Protein AF-A0AA39M9G9-F1 (afdb_monomer)

Organism: NCBI:txid289476

Sequence (255 aa):
MLKTLCIVAAPEFVPENVEWMFRIWRILSGVTLSPFRMVFAEVVGTLSFLQPQADDDIADRLHYYYTSTFLLVTAVLISLKMFGGRPIECWLPAEFKGSWEDYTEMFCWARNTYFVPFASEFPEGDEAREDRMVSYYQWTPFFLVICAFMFYSPCLIWRIMYDKSGIRLKDIMAFATDRSNIQPHARRANIHGLSAHLSSVFKHRFKFGTGHPNHHRFFRFLNLRFYEAYLTWLYIGIKLLFLVNVLLQASQDDW

pLDDT: mean 74.37, std 18.2, range [25.48, 93.88]

InterPro domains:
  IPR000990 Innexin [PF00876] (56-249)
  IPR000990 Innexin [PR01262] (79-90)
  IPR000990 Inn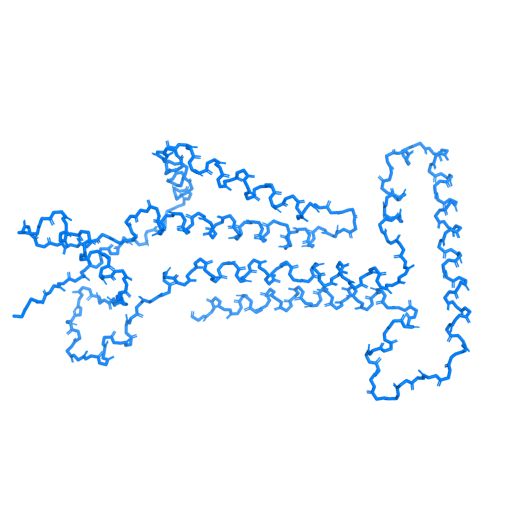exin [PR01262] (107-116)
  IPR000990 Innexin [PR01262] (136-158)
  IPR000990 Innexin [PR01262] (235-249)
  IPR000990 Innexin [PS51013] (51-255)
  IPR000990 Innexin [PTHR11893] (38-249)

Solvent-accessible surface area (backbone atoms only — not comparable to full-atom values): 15222 Å² total; per-residue (Å²): 131,88,81,75,62,78,51,69,80,74,78,79,88,70,95,65,83,73,52,64,60,53,51,51,52,50,53,64,71,70,49,75,69,62,68,60,50,52,51,50,52,52,50,55,58,61,50,55,80,53,58,86,57,88,86,59,51,74,70,51,45,44,39,41,34,52,49,17,48,52,32,43,52,49,22,51,56,51,45,48,48,52,75,74,49,79,76,54,76,62,67,70,67,88,86,60,51,73,73,55,47,56,52,49,28,52,48,58,63,76,39,75,41,60,75,75,61,91,92,55,80,80,69,88,49,70,68,67,42,59,81,36,50,54,60,63,78,80,48,46,41,59,50,32,45,51,53,20,47,60,45,30,44,44,60,52,52,47,64,67,50,52,64,73,66,76,54,66,58,68,59,54,44,49,63,72,68,36,77,60,51,79,41,71,68,54,31,53,52,49,50,50,53,49,53,53,52,51,50,51,53,48,57,53,48,60,62,57,67,78,72,72,91,82,72,59,88,82,54,60,73,78,50,41,84,70,43,95,57,36,69,60,53,50,50,53,51,36,52,49,48,50,51,52,51,53,51,56,56,60,62,57,73,81,111

Radius of gyration: 27.95 Å; Cα contacts (8 Å, |Δi|>4): 146; chains: 1; bounding box: 64×55×80 Å

Structure (mmCIF, N/CA/C/O backbone):
data_AF-A0AA39M9G9-F1
#
_entry.id   AF-A0AA39M9G9-F1
#
loop_
_atom_site.group_PDB
_atom_site.id
_atom_site.type_symbol
_atom_site.label_atom_id
_atom_site.label_alt_id
_atom_site.label_comp_id
_atom_site.label_asym_id
_atom_site.label_entity_id
_atom_site.label_seq_id
_atom_site.pdbx_PDB_ins_code
_atom_site.Cartn_x
_atom_site.Cartn_y
_atom_site.Cartn_z
_atom_site.occupancy
_atom_site.B_iso_or_equiv
_atom_site.auth_seq_id
_atom_site.auth_comp_id
_atom_site.auth_asym_id
_atom_site.auth_atom_id
_atom_site.pdbx_PDB_model_num
ATOM 1 N N . MET A 1 1 ? -21.634 -2.185 44.836 1.00 28.33 1 MET A N 1
ATOM 2 C CA . MET A 1 1 ? -20.981 -2.654 43.597 1.00 28.33 1 MET A CA 1
ATOM 3 C C . MET A 1 1 ? -21.448 -1.753 42.472 1.00 28.33 1 MET A C 1
ATOM 5 O O . MET A 1 1 ? -22.610 -1.848 42.095 1.00 28.33 1 MET A O 1
ATOM 9 N N . LEU A 1 2 ? -20.607 -0.819 42.021 1.00 25.48 2 LEU A N 1
ATOM 10 C CA . LEU A 1 2 ? -20.932 0.036 40.880 1.00 25.48 2 LEU A CA 1
ATOM 11 C C . LEU A 1 2 ? -21.039 -0.847 39.628 1.00 25.48 2 LEU A C 1
ATOM 13 O O . LEU A 1 2 ? -20.030 -1.316 39.111 1.00 25.48 2 LEU A O 1
ATOM 17 N N . LYS A 1 3 ? -22.264 -1.098 39.158 1.00 27.09 3 LYS A N 1
ATOM 18 C CA . LYS A 1 3 ? -22.506 -1.551 37.786 1.00 27.09 3 LYS A CA 1
ATOM 19 C C . LYS A 1 3 ? -22.377 -0.318 36.890 1.00 27.09 3 LYS A C 1
ATOM 21 O O . LYS A 1 3 ? -23.374 0.320 36.570 1.00 27.09 3 LYS A O 1
ATOM 26 N N . THR A 1 4 ? -21.146 0.067 36.559 1.00 33.59 4 THR A N 1
ATOM 27 C CA . THR A 1 4 ? -20.894 1.096 35.546 1.00 33.59 4 THR A CA 1
ATOM 28 C C . THR A 1 4 ? -21.252 0.491 34.194 1.00 33.59 4 THR A C 1
ATOM 30 O O . THR A 1 4 ? -20.580 -0.409 33.691 1.00 33.59 4 THR A O 1
ATOM 33 N N . LEU A 1 5 ? -22.385 0.920 33.658 1.00 38.81 5 LEU A N 1
ATOM 34 C CA . LEU A 1 5 ? -22.891 0.542 32.351 1.00 38.81 5 LEU A CA 1
ATOM 35 C C . LEU A 1 5 ? -22.015 1.274 31.307 1.00 38.81 5 LEU A C 1
ATOM 37 O O . LEU A 1 5 ? -22.296 2.427 30.999 1.00 38.81 5 LEU A O 1
ATOM 41 N N . CYS A 1 6 ? -20.932 0.667 30.785 1.00 37.41 6 CYS A N 1
ATOM 42 C CA . CYS A 1 6 ? -20.264 1.194 29.574 1.00 37.41 6 CYS A CA 1
ATOM 43 C C . CYS A 1 6 ? -21.229 0.923 28.389 1.00 37.41 6 CYS A C 1
ATOM 45 O O . CYS A 1 6 ? -21.028 -0.020 27.626 1.00 37.41 6 CYS A O 1
ATOM 47 N N . ILE A 1 7 ? -22.335 1.672 28.269 1.00 37.62 7 ILE A N 1
ATOM 48 C CA . ILE A 1 7 ? -23.130 1.683 27.033 1.00 37.62 7 ILE A CA 1
ATOM 49 C C . ILE A 1 7 ? -22.330 2.500 26.029 1.00 37.62 7 ILE A C 1
ATOM 51 O O . ILE A 1 7 ? -22.227 3.720 26.146 1.00 37.62 7 ILE A O 1
ATOM 55 N N . VAL A 1 8 ? -21.769 1.814 25.038 1.00 40.62 8 VAL A N 1
ATOM 56 C CA . VAL A 1 8 ? -21.329 2.458 23.806 1.00 40.62 8 VAL A CA 1
ATOM 57 C C . VAL A 1 8 ? -22.594 2.893 23.081 1.00 40.62 8 VAL A C 1
ATOM 59 O O . VAL A 1 8 ? -23.394 2.052 22.670 1.00 40.62 8 VAL A O 1
ATOM 62 N N . ALA A 1 9 ? -22.802 4.200 22.942 1.00 31.78 9 ALA A N 1
ATOM 63 C CA . ALA A 1 9 ? -23.751 4.709 21.966 1.00 31.78 9 ALA A CA 1
ATOM 64 C C . ALA A 1 9 ? -23.211 4.328 20.579 1.00 31.78 9 ALA A C 1
ATOM 66 O O . ALA A 1 9 ? -22.355 5.016 20.028 1.00 31.78 9 ALA A O 1
ATOM 67 N N . ALA A 1 10 ? -23.638 3.180 20.051 1.00 30.33 10 ALA A N 1
ATOM 68 C CA . ALA A 1 10 ? -23.363 2.801 18.675 1.00 30.33 10 ALA A CA 1
ATOM 69 C C . ALA A 1 10 ? -24.140 3.774 17.772 1.00 30.33 10 ALA A C 1
ATOM 71 O O . ALA A 1 10 ? -25.370 3.805 17.859 1.00 30.33 10 ALA A O 1
ATOM 72 N N . PRO A 1 11 ? -23.479 4.600 16.942 1.00 31.72 11 PRO A N 1
ATOM 73 C CA . PRO A 1 11 ? -24.202 5.377 15.953 1.00 31.72 11 PRO A CA 1
ATOM 74 C C . PRO A 1 11 ? -24.832 4.402 14.952 1.00 31.72 11 PRO A C 1
ATOM 76 O O . PRO A 1 11 ? -24.148 3.529 14.415 1.00 31.72 11 PRO A O 1
ATOM 79 N N . GLU A 1 12 ? -26.139 4.538 14.733 1.00 27.53 12 GLU A N 1
ATOM 80 C CA . GLU A 1 12 ? -26.884 3.815 13.703 1.00 27.53 12 GLU A CA 1
ATOM 81 C C . GLU A 1 12 ? -26.141 3.899 12.361 1.00 27.53 12 GLU A C 1
ATOM 83 O O . GLU A 1 12 ? -25.854 4.986 11.852 1.00 27.53 12 GLU A O 1
ATOM 88 N N . PHE A 1 13 ? -25.818 2.739 11.783 1.00 30.73 13 PHE A N 1
ATOM 89 C CA . PHE A 1 13 ? -25.259 2.642 10.439 1.00 30.73 13 PHE A CA 1
ATOM 90 C C . PHE A 1 13 ? -26.392 2.860 9.427 1.00 30.73 13 PHE A C 1
ATOM 92 O O . PHE A 1 13 ? -26.992 1.918 8.915 1.00 30.73 13 PHE A O 1
ATOM 99 N N . VAL A 1 14 ? -26.727 4.128 9.192 1.00 29.38 14 VAL A N 1
ATOM 100 C CA . VAL A 1 14 ? -27.619 4.551 8.109 1.00 29.38 14 VAL A CA 1
ATOM 101 C C . VAL A 1 14 ? -26.798 4.610 6.815 1.00 29.38 14 VAL A C 1
ATOM 103 O O . VAL A 1 14 ? -25.762 5.281 6.786 1.00 29.38 14 VAL A O 1
ATOM 106 N N . PRO A 1 15 ? -27.212 3.930 5.731 1.00 37.28 15 PRO A N 1
ATOM 107 C CA . PRO A 1 15 ? -26.503 3.985 4.465 1.00 37.28 15 PRO A CA 1
ATOM 108 C C . PRO A 1 15 ? -26.896 5.276 3.739 1.00 37.28 15 PRO A C 1
ATOM 110 O O . PRO A 1 15 ? -27.860 5.292 2.980 1.00 37.28 15 PRO A O 1
ATOM 113 N N . GLU A 1 16 ? -26.155 6.366 3.953 1.00 35.16 16 GLU A N 1
ATOM 114 C CA . GLU A 1 16 ? -26.282 7.568 3.122 1.00 35.16 16 GLU A CA 1
ATOM 115 C C . GLU A 1 16 ? -24.985 7.920 2.385 1.00 35.16 16 GLU A C 1
ATOM 117 O O . GLU A 1 16 ? -23.880 8.014 2.928 1.00 35.16 16 GLU A O 1
ATOM 122 N N . ASN A 1 17 ? -25.170 8.060 1.074 1.00 46.03 17 ASN A N 1
ATOM 123 C CA . ASN A 1 17 ? -24.172 8.278 0.045 1.00 46.03 17 ASN A CA 1
ATOM 124 C C . ASN A 1 17 ? -23.315 9.526 0.306 1.00 46.03 17 ASN A C 1
ATOM 126 O O . ASN A 1 17 ? -23.836 10.607 0.555 1.00 46.03 17 ASN A O 1
ATOM 130 N N . VAL A 1 18 ? -21.995 9.378 0.134 1.00 43.84 18 VAL A N 1
ATOM 131 C CA . VAL A 1 18 ? -20.956 10.428 -0.016 1.00 43.84 18 VAL A CA 1
ATOM 132 C C . VAL A 1 18 ? -20.816 11.472 1.112 1.00 43.84 18 VAL A C 1
ATOM 134 O O . VAL A 1 18 ? -19.824 12.205 1.147 1.00 43.84 18 VAL A O 1
ATOM 137 N N . GLU A 1 19 ? -21.729 11.515 2.082 1.00 39.88 19 GLU A N 1
ATOM 138 C CA . GLU A 1 19 ? -21.702 12.450 3.213 1.00 39.88 19 GLU A CA 1
ATOM 139 C C . GLU A 1 19 ? -20.512 12.200 4.153 1.00 39.88 19 GLU A C 1
ATOM 141 O O . GLU A 1 19 ? -19.926 13.142 4.693 1.00 39.88 19 GLU A O 1
ATOM 146 N N . TRP A 1 20 ? -20.082 10.940 4.291 1.00 46.31 20 TRP A N 1
ATOM 147 C CA . TRP A 1 20 ? -18.887 10.564 5.053 1.00 46.31 20 TRP A CA 1
ATOM 148 C C . TRP A 1 20 ? -17.619 11.231 4.503 1.00 46.31 20 TRP A C 1
ATOM 150 O O . TRP A 1 20 ? -16.751 11.630 5.276 1.00 46.31 20 TRP A O 1
ATOM 160 N N . MET A 1 21 ? -17.535 11.451 3.190 1.00 38.94 21 MET A N 1
ATOM 161 C CA . MET A 1 21 ? -16.388 12.092 2.544 1.00 38.94 21 MET A CA 1
ATOM 162 C C . MET A 1 21 ? -16.316 13.590 2.882 1.00 38.94 21 MET A C 1
ATOM 164 O O . MET A 1 21 ? -15.246 14.110 3.201 1.00 38.94 21 MET A O 1
ATOM 168 N N . PHE A 1 22 ? -17.467 14.273 2.915 1.00 38.91 22 PHE A N 1
ATOM 169 C CA . PHE A 1 22 ? -17.567 15.671 3.351 1.00 38.91 22 PHE A CA 1
ATOM 170 C C . PHE A 1 22 ? -17.407 15.836 4.866 1.00 38.91 22 PHE A C 1
ATOM 172 O O . PHE A 1 22 ? -16.835 16.832 5.311 1.00 38.91 22 PHE A O 1
ATOM 179 N N . ARG A 1 23 ? -17.840 14.857 5.671 1.00 51.66 23 ARG A N 1
ATOM 180 C CA . ARG A 1 23 ? -17.571 14.816 7.117 1.00 51.66 23 ARG A CA 1
ATOM 181 C C . ARG A 1 23 ? -16.082 14.625 7.406 1.00 51.66 23 ARG A C 1
ATOM 183 O O . ARG A 1 23 ? -15.554 15.341 8.249 1.00 51.66 23 ARG A O 1
ATOM 190 N N . ILE A 1 24 ? -15.385 13.766 6.659 1.00 54.50 24 ILE A N 1
ATOM 191 C CA . ILE A 1 24 ? -13.920 13.631 6.723 1.00 54.50 24 ILE A CA 1
ATOM 192 C C . ILE A 1 24 ? -13.245 14.951 6.326 1.00 54.50 24 ILE A C 1
ATOM 194 O O . ILE A 1 24 ? -12.362 15.415 7.039 1.00 54.50 24 ILE A O 1
ATOM 198 N N . TRP A 1 25 ? -13.703 15.622 5.265 1.00 41.53 25 TRP A N 1
ATOM 199 C CA . TRP A 1 25 ? -13.178 16.934 4.865 1.00 41.53 25 TRP A CA 1
ATOM 200 C C . TRP A 1 25 ? -13.429 18.037 5.916 1.00 41.53 25 TRP A C 1
ATOM 202 O O . TRP A 1 25 ? -12.543 18.848 6.184 1.00 41.53 25 TRP A O 1
ATOM 212 N N . ARG A 1 26 ? -14.585 18.028 6.598 1.00 39.81 26 ARG A N 1
ATOM 213 C CA . ARG A 1 26 ? -14.877 18.929 7.733 1.00 39.81 26 ARG A CA 1
ATOM 214 C C . ARG A 1 26 ? -14.010 18.636 8.956 1.00 39.81 26 ARG A C 1
ATOM 216 O O . ARG A 1 26 ? -13.527 19.573 9.587 1.00 39.81 26 ARG A O 1
ATOM 223 N N . ILE A 1 27 ? -13.763 17.363 9.262 1.00 52.03 27 ILE A N 1
ATOM 224 C CA . ILE A 1 27 ? -12.841 16.943 10.328 1.00 52.03 27 ILE A CA 1
ATOM 225 C C . ILE A 1 27 ? -11.412 17.402 9.997 1.00 52.03 27 ILE A C 1
ATOM 227 O O . ILE A 1 27 ? -10.734 17.947 10.863 1.00 52.03 27 ILE A O 1
ATOM 231 N N . LEU A 1 28 ? -10.988 17.303 8.733 1.00 47.38 28 LEU A N 1
ATOM 232 C CA . LEU A 1 28 ? -9.698 17.822 8.261 1.00 47.38 28 LEU A CA 1
ATOM 233 C C . LEU A 1 28 ? -9.588 19.356 8.356 1.00 47.38 28 LEU A C 1
ATOM 235 O O . LEU A 1 28 ? -8.485 19.872 8.508 1.00 47.38 28 LEU A O 1
ATOM 239 N N . SER A 1 29 ? -10.708 20.087 8.301 1.00 44.22 29 SER A N 1
ATOM 240 C CA . SER A 1 29 ? -10.732 21.556 8.413 1.00 44.22 29 SER A CA 1
ATOM 241 C C . SER A 1 29 ? -10.720 22.098 9.854 1.00 44.22 29 SER A C 1
ATOM 243 O O . SER A 1 29 ? -10.406 23.270 10.050 1.00 44.22 29 SER A O 1
ATOM 245 N N . GLY A 1 30 ? -11.043 21.266 10.855 1.00 44.56 30 GLY A N 1
ATOM 246 C CA . GLY A 1 30 ? -11.125 21.661 12.271 1.00 44.56 30 GLY A CA 1
ATOM 247 C C . GLY A 1 30 ? -9.936 21.239 13.144 1.00 44.56 30 GLY A C 1
ATOM 248 O O . GLY A 1 30 ? -9.802 21.722 14.266 1.00 44.56 30 GLY A O 1
ATOM 249 N N . VAL A 1 31 ? -9.062 20.357 12.651 1.00 48.84 31 VAL A N 1
ATOM 250 C CA . VAL A 1 31 ? -7.833 19.949 13.347 1.00 48.84 31 VAL A CA 1
ATOM 251 C C . VAL A 1 31 ? -6.764 21.005 13.081 1.00 48.84 31 VAL A C 1
ATOM 253 O O . VAL A 1 31 ? -6.468 21.328 11.932 1.00 48.84 31 VAL A O 1
ATOM 256 N N . THR A 1 32 ? -6.189 21.569 14.142 1.00 43.47 32 THR A N 1
ATOM 257 C CA . THR A 1 32 ? -5.068 22.513 14.067 1.00 43.47 32 THR A CA 1
ATOM 258 C C . THR A 1 32 ? -4.013 22.003 13.076 1.00 43.47 32 THR A C 1
ATOM 260 O O . THR A 1 32 ? -3.449 20.923 13.226 1.00 43.47 32 THR A O 1
ATOM 263 N N . LEU A 1 33 ? -3.780 22.772 12.007 1.00 50.88 33 LEU A N 1
ATOM 264 C CA . LEU A 1 33 ? -3.038 22.360 10.808 1.00 50.88 33 LEU A CA 1
ATOM 265 C C . LEU A 1 33 ? -1.549 22.000 11.032 1.00 50.88 33 LEU A C 1
ATO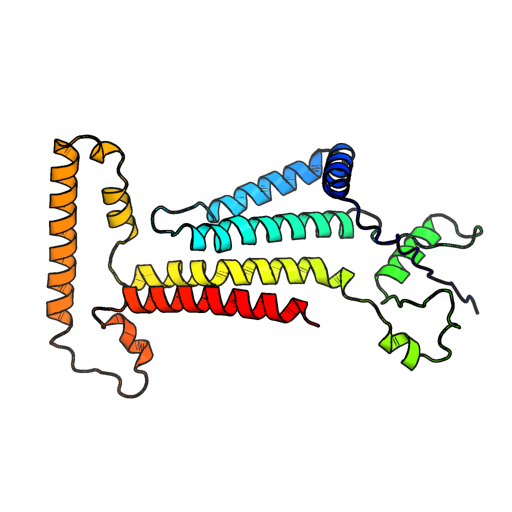M 267 O O . LEU A 1 33 ? -0.867 21.690 10.060 1.00 50.88 33 LEU A O 1
ATOM 271 N N . SER A 1 34 ? -0.987 22.049 12.242 1.00 52.50 34 SER A N 1
ATOM 272 C CA . SER A 1 34 ? 0.459 21.856 12.451 1.00 52.50 34 SER A CA 1
ATOM 273 C C . SER A 1 34 ? 0.915 20.385 12.509 1.00 52.50 34 SER A C 1
ATOM 275 O O . SER A 1 34 ? 1.732 20.020 11.662 1.00 52.50 34 SER A O 1
ATOM 277 N N . PRO A 1 35 ? 0.413 19.502 13.401 1.00 56.03 35 PRO A N 1
ATOM 278 C CA . PRO A 1 35 ? 0.879 18.112 13.470 1.00 56.03 35 PRO A CA 1
ATOM 279 C C . PRO A 1 35 ? 0.481 17.301 12.233 1.00 56.03 35 PRO A C 1
ATOM 281 O O . PRO A 1 35 ? 1.272 16.514 11.721 1.00 56.03 35 PRO A O 1
ATOM 284 N N . PHE A 1 36 ? -0.716 17.538 11.697 1.00 55.75 36 PHE A N 1
ATOM 285 C CA . PHE A 1 36 ? -1.237 16.775 10.567 1.00 55.75 36 PHE A CA 1
ATOM 286 C C . PHE A 1 36 ? -0.497 17.078 9.257 1.00 55.75 36 PHE A C 1
ATOM 288 O O . PHE A 1 36 ? -0.218 16.171 8.478 1.00 55.75 36 PHE A O 1
ATOM 295 N N . ARG A 1 37 ? -0.102 18.341 9.029 1.00 57.12 37 ARG A N 1
ATOM 296 C CA . ARG A 1 37 ? 0.729 18.714 7.872 1.00 57.12 37 ARG A CA 1
ATOM 297 C C . ARG A 1 37 ? 2.138 18.141 7.960 1.00 57.12 37 ARG A C 1
ATOM 299 O O . ARG A 1 37 ? 2.679 17.760 6.930 1.00 57.12 37 ARG A O 1
ATOM 306 N N . MET A 1 38 ? 2.718 18.081 9.158 1.00 59.28 38 MET A N 1
ATOM 307 C CA . MET A 1 38 ? 4.048 17.508 9.378 1.00 59.28 38 MET A CA 1
ATOM 308 C C . MET A 1 38 ? 4.043 16.002 9.101 1.00 59.28 38 MET A C 1
ATOM 310 O O . MET A 1 38 ? 4.854 15.519 8.320 1.00 59.28 38 MET A O 1
ATOM 314 N N . VAL A 1 39 ? 3.061 15.282 9.653 1.00 65.25 39 VAL A N 1
ATOM 315 C CA . VAL A 1 39 ? 2.897 13.842 9.413 1.00 65.25 39 VAL A CA 1
ATOM 316 C C . VAL A 1 39 ? 2.596 13.564 7.942 1.00 65.25 39 VAL A C 1
ATOM 318 O O . VAL A 1 39 ? 3.206 12.679 7.356 1.00 65.25 39 VAL A O 1
ATOM 321 N N . PHE A 1 40 ? 1.725 14.348 7.304 1.00 65.06 40 PHE A N 1
ATOM 322 C CA . PHE A 1 40 ? 1.439 14.190 5.879 1.00 65.06 40 PHE A CA 1
ATOM 323 C C . PHE A 1 40 ? 2.672 14.453 5.000 1.00 65.06 40 PHE A C 1
ATOM 325 O O . PHE A 1 40 ? 2.911 13.703 4.060 1.00 65.06 40 PHE A O 1
ATOM 332 N N . ALA A 1 41 ? 3.479 15.475 5.302 1.00 63.22 41 ALA A N 1
ATOM 333 C CA . ALA A 1 41 ? 4.690 15.783 4.542 1.00 63.22 41 ALA A CA 1
ATOM 334 C C . ALA A 1 41 ? 5.767 14.691 4.677 1.00 63.22 41 ALA A C 1
ATOM 336 O O . ALA A 1 41 ? 6.356 14.300 3.672 1.00 63.22 41 ALA A O 1
ATOM 337 N N . GLU A 1 42 ? 5.979 14.157 5.882 1.00 67.25 42 GLU A N 1
ATOM 338 C CA . GLU A 1 42 ? 6.901 13.037 6.134 1.00 67.25 42 GLU A CA 1
ATOM 339 C C . GLU A 1 42 ? 6.410 11.735 5.482 1.00 67.25 42 GLU A C 1
ATOM 341 O O . GLU A 1 42 ? 7.180 10.997 4.864 1.00 67.25 42 GLU A O 1
ATOM 346 N N . VAL A 1 43 ? 5.102 11.468 5.542 1.00 66.25 43 VAL A N 1
ATOM 347 C CA . VAL A 1 43 ? 4.487 10.314 4.872 1.00 66.25 43 VAL A CA 1
ATOM 348 C C . VAL A 1 43 ? 4.619 10.450 3.355 1.00 66.25 43 VAL A C 1
ATOM 350 O O . VAL A 1 43 ? 5.100 9.534 2.704 1.00 66.25 43 VAL A O 1
ATOM 353 N N . VAL A 1 44 ? 4.307 11.602 2.761 1.00 66.56 44 VAL A N 1
ATOM 354 C CA . VAL A 1 44 ? 4.501 11.826 1.316 1.00 66.56 44 VAL A CA 1
ATOM 355 C C . VAL A 1 44 ? 5.984 11.751 0.925 1.00 66.56 44 VAL A C 1
ATOM 357 O O . VAL A 1 44 ? 6.315 11.205 -0.128 1.00 66.56 44 VAL A O 1
ATOM 360 N N . GLY A 1 45 ? 6.886 12.236 1.782 1.00 66.56 45 GLY A N 1
ATOM 361 C CA . GLY A 1 45 ? 8.331 12.119 1.600 1.00 66.56 45 GLY A CA 1
ATOM 362 C C . GLY A 1 45 ? 8.810 10.665 1.590 1.00 66.56 45 GLY A C 1
ATOM 363 O O . GLY A 1 45 ? 9.544 10.269 0.689 1.00 66.56 45 GLY A O 1
ATOM 364 N N . THR A 1 46 ? 8.348 9.835 2.524 1.00 66.12 46 THR A N 1
ATOM 365 C CA . THR A 1 46 ? 8.683 8.399 2.578 1.00 66.12 46 THR A CA 1
ATOM 366 C C . THR A 1 46 ? 8.009 7.594 1.461 1.00 66.12 46 THR A C 1
ATOM 368 O O . THR A 1 46 ? 8.618 6.677 0.908 1.00 66.12 46 THR A O 1
ATOM 371 N N . LEU A 1 47 ? 6.810 7.995 1.027 1.00 67.19 47 LEU A N 1
ATOM 372 C CA . LEU A 1 47 ? 6.111 7.424 -0.130 1.00 67.19 47 LEU A CA 1
ATOM 373 C C . LEU A 1 47 ? 6.782 7.764 -1.472 1.00 67.19 47 LEU A C 1
ATOM 375 O O . LEU A 1 47 ? 6.461 7.136 -2.482 1.00 67.19 47 LEU A O 1
ATOM 379 N N . SER A 1 48 ? 7.754 8.687 -1.513 1.00 64.06 48 SER A N 1
ATOM 380 C CA . SER A 1 48 ? 8.576 8.914 -2.714 1.00 64.06 48 SER A CA 1
ATOM 381 C C . SER A 1 48 ? 9.338 7.655 -3.152 1.00 64.06 48 SER A C 1
ATOM 383 O O . SER A 1 48 ? 9.592 7.469 -4.340 1.00 64.06 48 SER A O 1
ATOM 385 N N . PHE A 1 49 ? 9.616 6.727 -2.231 1.00 64.62 49 PHE A N 1
ATOM 386 C CA . PHE A 1 49 ? 10.193 5.418 -2.550 1.00 64.62 49 PHE A CA 1
ATOM 387 C C . PHE A 1 49 ? 9.262 4.524 -3.397 1.00 64.62 49 PHE A C 1
ATOM 389 O O . PHE A 1 49 ? 9.720 3.618 -4.103 1.00 64.62 49 PHE A O 1
ATOM 396 N N . LEU A 1 50 ? 7.954 4.792 -3.370 1.00 64.69 50 LEU A N 1
ATOM 397 C CA . LEU A 1 50 ? 6.962 4.105 -4.194 1.00 64.69 50 LEU A CA 1
ATOM 398 C C . LEU A 1 50 ? 6.803 4.744 -5.582 1.00 64.69 50 LEU A C 1
ATOM 400 O O . LEU A 1 50 ? 5.866 4.398 -6.292 1.00 64.69 50 LEU A O 1
ATOM 404 N N . GLN A 1 51 ? 7.682 5.669 -5.990 1.00 70.38 51 GLN A N 1
ATOM 405 C CA . GLN A 1 51 ? 7.582 6.318 -7.298 1.00 70.38 51 GLN A CA 1
ATOM 406 C C . GLN A 1 51 ? 7.422 5.301 -8.441 1.00 70.38 51 GLN A C 1
ATOM 408 O O . GLN A 1 51 ? 8.168 4.314 -8.492 1.00 70.38 51 GLN A O 1
ATOM 413 N N . PRO A 1 52 ? 6.475 5.548 -9.368 1.00 69.88 52 PRO A N 1
ATOM 414 C CA . PRO A 1 52 ? 6.227 4.635 -10.464 1.00 69.88 52 PRO A CA 1
ATOM 415 C C . PRO A 1 52 ? 7.424 4.563 -11.398 1.00 69.88 52 PRO A C 1
ATOM 417 O O . PRO A 1 52 ? 7.873 5.586 -11.922 1.00 69.88 52 PRO A O 1
ATOM 420 N N . GLN A 1 53 ? 7.928 3.353 -11.631 1.00 73.12 53 GLN A N 1
ATOM 421 C CA . GLN A 1 53 ? 9.001 3.138 -12.583 1.00 73.12 53 GLN A CA 1
ATOM 422 C C . GLN A 1 53 ? 8.446 2.838 -13.979 1.00 73.12 53 GLN A C 1
ATOM 424 O O . GLN A 1 53 ? 7.280 2.483 -14.178 1.00 73.12 53 GLN A O 1
ATOM 429 N N . ALA A 1 54 ? 9.296 3.032 -14.985 1.00 68.44 54 ALA A N 1
ATOM 430 C CA . ALA A 1 54 ? 8.944 2.798 -16.381 1.00 68.44 54 ALA A CA 1
ATOM 431 C C . ALA A 1 54 ? 8.763 1.305 -16.720 1.00 68.44 54 ALA A C 1
ATOM 433 O O . ALA A 1 54 ? 8.153 1.011 -17.742 1.00 68.44 54 ALA A O 1
ATOM 434 N N . ASP A 1 55 ? 9.268 0.383 -15.890 1.00 70.19 55 ASP A N 1
ATOM 435 C CA . ASP A 1 55 ? 9.125 -1.070 -16.054 1.00 70.19 55 ASP A CA 1
ATOM 436 C C . ASP A 1 55 ? 7.794 -1.648 -15.549 1.00 70.19 55 ASP A C 1
ATOM 438 O O . ASP A 1 55 ? 7.516 -2.815 -15.812 1.00 70.19 55 ASP A O 1
ATOM 442 N N . ASP A 1 56 ? 6.965 -0.849 -14.872 1.00 79.00 56 ASP A N 1
ATOM 443 C CA . ASP A 1 56 ? 5.752 -1.341 -14.216 1.00 79.00 56 ASP A CA 1
ATOM 444 C C . ASP A 1 56 ? 4.520 -1.345 -15.134 1.00 79.00 56 ASP A C 1
ATOM 446 O O . ASP A 1 56 ? 4.204 -0.341 -15.785 1.00 79.00 56 ASP A O 1
ATOM 450 N N . ASP A 1 57 ? 3.741 -2.428 -15.074 1.00 84.06 57 ASP A N 1
ATOM 451 C CA . ASP A 1 57 ? 2.408 -2.479 -15.674 1.00 84.06 57 ASP A CA 1
ATOM 452 C C . ASP A 1 57 ? 1.406 -1.604 -14.905 1.00 84.06 57 ASP A C 1
ATOM 454 O O . ASP A 1 57 ? 1.555 -1.329 -13.711 1.00 84.06 57 ASP A O 1
ATOM 458 N N . ILE A 1 58 ? 0.303 -1.234 -15.564 1.00 85.69 58 ILE A N 1
ATOM 459 C CA . ILE A 1 58 ? -0.798 -0.485 -14.929 1.00 85.69 58 ILE A CA 1
ATOM 460 C C . ILE A 1 58 ? -1.345 -1.246 -13.714 1.00 85.69 58 ILE A C 1
ATOM 462 O O . ILE A 1 58 ? -1.585 -0.646 -12.666 1.00 85.69 58 ILE A O 1
ATOM 466 N N . ALA A 1 59 ? -1.508 -2.566 -13.844 1.00 84.50 59 ALA A N 1
ATOM 467 C CA . ALA A 1 59 ? -1.976 -3.411 -12.754 1.00 84.50 59 ALA A CA 1
ATOM 468 C C . ALA A 1 59 ? -1.012 -3.374 -11.560 1.00 84.50 59 ALA A C 1
ATOM 470 O O . ALA A 1 59 ? -1.466 -3.251 -10.428 1.00 84.50 59 ALA A O 1
ATOM 471 N N . ASP A 1 60 ? 0.302 -3.403 -11.789 1.00 85.56 60 ASP A N 1
ATOM 472 C CA . ASP A 1 60 ? 1.276 -3.368 -10.694 1.00 85.56 60 ASP A CA 1
ATOM 473 C C . ASP A 1 60 ? 1.210 -2.025 -9.971 1.00 85.56 60 ASP A C 1
ATOM 475 O O . ASP A 1 60 ? 1.088 -1.995 -8.746 1.00 85.56 60 ASP A O 1
ATOM 479 N N . ARG A 1 61 ? 1.175 -0.921 -10.729 1.00 86.88 61 ARG A N 1
ATOM 480 C CA . ARG A 1 61 ? 1.020 0.435 -10.181 1.00 86.88 61 ARG A CA 1
ATOM 481 C C . ARG A 1 61 ? -0.228 0.555 -9.314 1.00 86.88 61 ARG A C 1
ATOM 483 O O . ARG A 1 61 ? -0.162 1.153 -8.243 1.00 86.88 61 ARG A O 1
ATOM 490 N N . LEU A 1 62 ? -1.351 -0.028 -9.736 1.00 86.69 62 LEU A N 1
ATOM 491 C CA . LEU A 1 62 ? -2.577 -0.035 -8.935 1.00 86.69 62 LEU A CA 1
ATOM 492 C C . LEU A 1 62 ? -2.348 -0.659 -7.554 1.00 86.69 62 LEU A C 1
ATOM 494 O O . LEU A 1 62 ? -2.702 -0.049 -6.552 1.00 86.69 62 LEU A O 1
ATOM 498 N N . HIS A 1 63 ? -1.688 -1.813 -7.491 1.00 87.25 63 HIS A N 1
ATOM 499 C CA . HIS A 1 63 ? -1.497 -2.542 -6.238 1.00 87.25 63 HIS A CA 1
ATOM 500 C C . HIS A 1 63 ? -0.415 -1.925 -5.342 1.00 87.25 63 HIS A C 1
ATOM 502 O O . HIS A 1 63 ? -0.689 -1.578 -4.190 1.00 87.25 63 HIS A O 1
ATOM 508 N N . TYR A 1 64 ? 0.818 -1.785 -5.840 1.00 86.38 64 TYR A N 1
ATOM 509 C CA . TYR A 1 64 ? 1.939 -1.391 -4.981 1.00 86.38 64 TYR A CA 1
ATOM 510 C C . TYR A 1 64 ? 1.950 0.112 -4.687 1.00 86.38 64 TYR A C 1
ATOM 512 O O . TYR A 1 64 ? 2.411 0.502 -3.618 1.00 86.38 64 TYR A O 1
ATOM 520 N N . TYR A 1 65 ? 1.484 0.956 -5.618 1.00 85.44 65 TYR A N 1
ATOM 521 C CA . TYR A 1 65 ? 1.500 2.409 -5.442 1.00 85.44 65 TYR A CA 1
ATOM 522 C C . TYR A 1 65 ? 0.169 2.895 -4.888 1.00 85.44 65 TYR A C 1
ATOM 524 O O . TYR A 1 65 ? 0.132 3.383 -3.762 1.00 85.44 65 TYR A O 1
ATOM 532 N N . TYR A 1 66 ? -0.928 2.744 -5.633 1.00 86.00 66 TYR A N 1
ATOM 533 C CA . TYR A 1 66 ? -2.201 3.358 -5.250 1.00 86.00 66 TYR A CA 1
ATOM 534 C C . TYR A 1 66 ? -2.827 2.689 -4.022 1.00 86.00 66 TYR A C 1
ATOM 536 O O . TYR A 1 66 ? -3.069 3.371 -3.025 1.00 86.00 66 TYR A O 1
ATOM 544 N N . THR A 1 67 ? -3.039 1.370 -4.052 1.00 88.62 67 THR A N 1
ATOM 545 C CA . THR A 1 67 ? -3.679 0.642 -2.945 1.00 88.62 67 THR A CA 1
ATOM 546 C C . THR A 1 67 ? -2.825 0.685 -1.680 1.00 88.62 67 THR A C 1
ATOM 548 O O . THR A 1 67 ? -3.332 1.043 -0.620 1.00 88.62 67 THR A O 1
ATOM 551 N N . SER A 1 68 ? -1.521 0.394 -1.773 1.00 88.56 68 SER A N 1
ATOM 552 C CA . SER A 1 68 ? -0.635 0.447 -0.598 1.00 88.56 68 SER A CA 1
ATOM 553 C C . SER A 1 68 ? -0.560 1.855 0.010 1.00 88.56 68 SER A C 1
ATOM 555 O O . SER A 1 68 ? -0.709 2.004 1.222 1.00 88.56 68 SER A O 1
ATOM 557 N N . THR A 1 69 ? -0.427 2.905 -0.813 1.00 85.50 69 THR A N 1
ATOM 558 C CA . THR A 1 69 ? -0.422 4.296 -0.321 1.00 85.50 69 THR A CA 1
ATOM 559 C C . THR A 1 69 ? -1.741 4.653 0.354 1.00 85.50 69 THR A C 1
ATOM 561 O O . THR A 1 69 ? -1.734 5.243 1.433 1.00 85.50 69 THR A O 1
ATOM 564 N N . PHE A 1 70 ? -2.873 4.282 -0.247 1.00 86.12 70 PHE A N 1
ATOM 565 C CA . PHE A 1 70 ? -4.191 4.538 0.327 1.00 86.12 70 PHE A CA 1
ATOM 566 C C . PHE A 1 70 ? -4.358 3.868 1.698 1.00 86.12 70 PHE A C 1
ATOM 568 O O . PHE A 1 70 ? -4.801 4.518 2.650 1.00 86.12 70 PHE A O 1
ATOM 575 N N . LEU A 1 71 ? -3.949 2.603 1.825 1.00 87.81 71 LEU A N 1
ATOM 576 C CA . LEU A 1 71 ? -3.991 1.862 3.087 1.00 87.81 71 LEU A CA 1
ATOM 577 C C . LEU A 1 71 ? -3.066 2.477 4.146 1.00 87.81 71 LEU A C 1
ATOM 579 O O . LEU A 1 71 ? -3.492 2.656 5.284 1.00 87.81 71 LEU A O 1
ATOM 583 N N . LEU A 1 72 ? -1.838 2.865 3.780 1.00 87.12 72 LEU A N 1
ATOM 584 C CA . LEU A 1 72 ? -0.893 3.508 4.703 1.00 87.12 72 LEU A CA 1
ATOM 585 C C . LEU A 1 72 ? -1.399 4.862 5.196 1.00 87.12 72 LEU A C 1
ATOM 587 O O . LEU A 1 72 ? -1.356 5.132 6.394 1.00 87.12 72 LEU A O 1
ATOM 591 N N . VAL A 1 73 ? -1.909 5.704 4.293 1.00 84.19 73 VAL A N 1
ATOM 592 C CA . VAL A 1 73 ? -2.491 6.996 4.674 1.00 84.19 73 VAL A CA 1
ATOM 593 C C . VAL A 1 73 ? -3.667 6.766 5.617 1.00 84.19 73 VAL A C 1
ATOM 595 O O . VAL A 1 73 ? -3.702 7.357 6.690 1.00 84.19 73 VAL A O 1
ATOM 598 N N . THR A 1 74 ? -4.582 5.856 5.281 1.00 83.31 74 THR A N 1
ATOM 599 C CA . THR A 1 74 ? -5.750 5.546 6.121 1.00 83.31 74 THR A CA 1
ATOM 600 C C . THR A 1 74 ? -5.346 5.008 7.496 1.00 83.31 74 THR A C 1
ATOM 602 O O . THR A 1 74 ? -5.905 5.442 8.503 1.00 83.31 74 THR A O 1
ATOM 605 N N . ALA A 1 75 ? -4.336 4.136 7.572 1.00 88.06 75 ALA A N 1
ATOM 606 C CA . ALA A 1 75 ? -3.805 3.644 8.840 1.00 88.06 75 ALA A CA 1
ATOM 607 C C . ALA A 1 75 ? -3.280 4.792 9.712 1.00 88.06 75 ALA A C 1
ATOM 609 O O . ALA A 1 75 ? -3.649 4.895 10.881 1.00 88.06 75 ALA A O 1
ATOM 610 N N . VAL A 1 76 ? -2.495 5.705 9.129 1.00 85.00 76 VAL A N 1
ATOM 611 C CA . VAL A 1 76 ? -1.982 6.890 9.832 1.00 85.00 76 VAL A CA 1
ATOM 612 C C . VAL A 1 76 ? -3.126 7.784 10.313 1.00 85.00 76 VAL A C 1
ATOM 614 O O . VAL A 1 76 ? -3.111 8.221 11.461 1.00 85.00 76 VAL A O 1
ATOM 617 N N . LEU A 1 77 ? -4.144 8.027 9.482 1.00 83.31 77 LEU A N 1
ATOM 618 C CA . LEU A 1 77 ? -5.316 8.828 9.856 1.00 83.31 77 LEU A CA 1
ATOM 619 C C . LEU A 1 77 ? -6.059 8.248 11.062 1.00 83.31 77 LEU A C 1
ATOM 621 O O . LEU A 1 77 ? -6.394 8.978 11.998 1.00 83.31 77 LEU A O 1
ATOM 625 N N . ILE A 1 78 ? -6.294 6.936 11.047 1.00 85.00 78 ILE A N 1
ATOM 626 C CA . ILE A 1 78 ? -6.957 6.226 12.140 1.00 85.00 78 ILE A CA 1
ATOM 627 C C . ILE A 1 78 ? -6.099 6.293 13.404 1.00 85.00 78 ILE A C 1
ATOM 629 O O . ILE A 1 78 ? -6.604 6.676 14.458 1.00 85.00 78 ILE A O 1
ATOM 633 N N . SER A 1 79 ? -4.798 6.011 13.305 1.00 85.56 79 SER A N 1
ATOM 634 C CA . SER A 1 79 ? -3.880 6.093 14.444 1.00 85.56 79 SER A CA 1
ATOM 635 C C . SER A 1 79 ? -3.835 7.493 15.055 1.00 85.56 79 SER A C 1
ATOM 637 O O . SER A 1 79 ? -3.879 7.627 16.275 1.00 85.56 79 SER A O 1
ATOM 639 N N . LEU A 1 80 ? -3.817 8.549 14.238 1.00 83.31 80 LEU A N 1
ATOM 640 C CA . LEU A 1 80 ? -3.854 9.924 14.741 1.00 83.31 80 LEU A CA 1
ATOM 641 C C . LEU A 1 80 ? -5.129 10.204 15.541 1.00 83.31 80 LEU A C 1
ATOM 643 O O . LEU A 1 80 ? -5.059 10.849 16.585 1.00 83.31 80 LEU A O 1
ATOM 647 N N . LYS A 1 81 ? -6.282 9.694 15.097 1.00 81.38 81 LYS A N 1
ATOM 648 C CA . LYS A 1 81 ? -7.541 9.846 15.835 1.00 81.38 81 LYS A CA 1
ATOM 649 C C . LYS A 1 81 ? -7.591 8.991 17.106 1.00 81.38 81 LYS A C 1
ATOM 651 O O . LYS A 1 81 ? -8.190 9.426 18.084 1.00 81.38 81 LYS A O 1
ATOM 656 N N . MET A 1 82 ? -6.956 7.820 17.102 1.00 81.56 82 MET A N 1
ATOM 657 C CA . MET A 1 82 ? -6.908 6.913 18.254 1.00 81.56 82 MET A CA 1
ATOM 658 C C . MET A 1 82 ? -5.961 7.389 19.362 1.00 81.56 82 MET A C 1
ATOM 660 O O . MET A 1 82 ? -6.294 7.245 20.532 1.00 81.56 82 MET A O 1
ATOM 664 N N . PHE A 1 83 ? -4.800 7.956 19.016 1.00 79.38 83 PHE A N 1
ATOM 665 C CA . PHE A 1 83 ? -3.795 8.398 19.997 1.00 79.38 83 PHE A CA 1
ATOM 666 C C . PHE A 1 83 ? -3.853 9.898 20.315 1.00 79.38 83 PHE A C 1
ATOM 668 O O . PHE A 1 83 ? -3.411 10.314 21.381 1.00 79.38 83 PHE A O 1
ATOM 675 N N . GLY A 1 84 ? -4.358 10.719 19.390 1.00 73.56 84 GLY A N 1
ATOM 676 C CA . GLY A 1 84 ? -4.421 12.179 19.524 1.00 73.56 84 GLY A CA 1
ATOM 677 C C . GLY A 1 84 ? -5.772 12.721 19.997 1.00 73.56 84 GLY A C 1
ATOM 678 O O . GLY A 1 84 ? -5.951 13.937 20.028 1.00 73.56 84 GLY A O 1
ATOM 679 N N . GLY A 1 85 ? -6.729 11.852 20.324 1.00 74.50 85 GLY A N 1
ATOM 680 C CA . GLY A 1 85 ? -8.066 12.232 20.778 1.00 74.50 85 GLY A CA 1
ATOM 681 C C . GLY A 1 85 ? -8.650 11.224 21.764 1.00 74.50 85 GLY A C 1
ATOM 682 O O . GLY A 1 85 ? -7.958 10.313 22.208 1.00 74.50 85 GLY A O 1
ATOM 683 N N . ARG A 1 86 ? -9.934 11.391 22.092 1.00 76.38 86 ARG A N 1
ATOM 684 C CA . ARG A 1 86 ? -10.707 10.439 22.897 1.00 76.38 86 ARG A CA 1
ATOM 685 C C . ARG A 1 86 ? -11.277 9.351 21.969 1.00 76.38 86 ARG A C 1
ATOM 687 O O . ARG A 1 86 ? -12.109 9.676 21.115 1.00 76.38 86 ARG A O 1
ATOM 694 N N . PRO A 1 87 ? -10.784 8.095 22.024 1.00 80.94 87 PRO A N 1
ATOM 695 C CA . PRO A 1 87 ? -11.187 7.044 21.085 1.00 80.94 87 PRO A CA 1
ATOM 696 C C . PRO A 1 87 ? -12.610 6.535 21.347 1.00 80.94 87 PRO A C 1
ATOM 698 O O . PRO A 1 87 ? -13.257 6.034 20.428 1.00 80.94 87 PRO A O 1
ATOM 701 N N . ILE A 1 88 ? -13.090 6.676 22.584 1.00 85.38 88 ILE A N 1
ATOM 702 C CA . ILE A 1 88 ? -14.416 6.268 23.036 1.00 85.38 88 ILE A CA 1
ATOM 703 C C . ILE A 1 88 ? -14.932 7.289 24.051 1.00 85.38 88 ILE A C 1
ATOM 705 O O . ILE A 1 88 ? -14.179 7.739 24.906 1.00 85.38 88 ILE A O 1
ATOM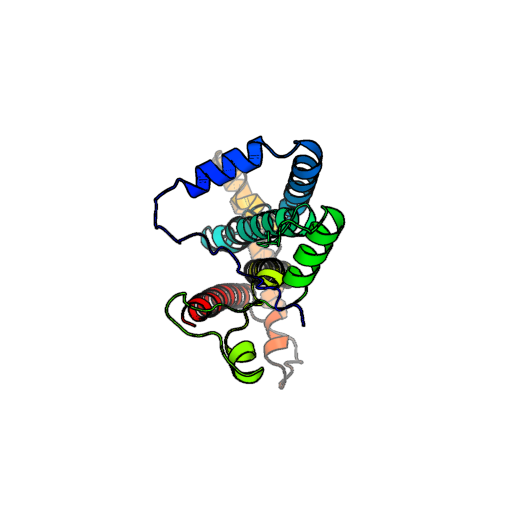 709 N N . GLU A 1 89 ? -16.213 7.625 23.953 1.00 86.75 89 GLU A N 1
ATOM 710 C CA . GLU A 1 89 ? -16.920 8.483 24.907 1.00 86.75 89 GLU A CA 1
ATOM 711 C C . GLU A 1 89 ? -17.952 7.610 25.613 1.00 86.75 89 GLU A C 1
ATOM 713 O O . GLU A 1 89 ? -18.711 6.881 24.964 1.00 86.75 89 GLU A O 1
ATOM 718 N N . CYS A 1 90 ? -17.955 7.641 26.941 1.00 87.25 90 CYS A N 1
ATOM 719 C CA . CYS A 1 90 ? -18.823 6.784 27.739 1.00 87.25 90 CYS A CA 1
ATOM 720 C C . CYS A 1 90 ? -19.976 7.589 28.333 1.00 87.25 90 CYS A C 1
ATOM 722 O O . CYS A 1 90 ? -19.802 8.729 28.758 1.00 87.25 90 CYS A O 1
ATOM 724 N N . TRP A 1 91 ? -21.157 6.975 28.431 1.00 87.81 91 TRP A N 1
ATOM 725 C CA . TRP A 1 91 ? -22.232 7.547 29.236 1.00 87.81 91 TRP A CA 1
ATOM 726 C C . TRP A 1 91 ? -21.920 7.353 30.724 1.00 87.81 91 TRP A C 1
ATOM 728 O O . TRP A 1 91 ? -22.013 6.243 31.254 1.00 87.81 91 TRP A O 1
ATOM 738 N N . LEU A 1 92 ? -21.520 8.436 31.386 1.00 88.00 92 LEU A N 1
ATOM 739 C CA . LEU A 1 92 ? -21.063 8.440 32.772 1.00 88.00 92 LEU A CA 1
ATOM 740 C C . LEU A 1 92 ? -22.109 9.093 33.687 1.00 88.00 92 LEU A C 1
ATOM 742 O O . LEU A 1 92 ? -22.860 9.967 33.249 1.00 88.00 92 LEU A O 1
ATOM 746 N N . PRO A 1 93 ? -22.199 8.670 34.958 1.00 89.00 93 PRO A N 1
ATOM 747 C CA . PRO A 1 93 ? -23.115 9.285 35.909 1.00 89.00 93 PRO A CA 1
ATOM 748 C C . PRO A 1 93 ? -22.668 10.720 36.242 1.00 89.00 93 PRO A C 1
ATOM 750 O O . PRO A 1 93 ? -21.475 11.018 36.285 1.00 89.00 93 PRO A O 1
ATOM 753 N N . ALA A 1 94 ? -23.632 11.611 36.489 1.00 87.44 94 ALA A N 1
ATOM 754 C CA . ALA A 1 94 ? -23.395 13.052 36.622 1.00 87.44 94 ALA A CA 1
ATOM 755 C C . ALA A 1 94 ? -22.534 13.457 37.838 1.00 87.44 94 ALA A C 1
ATOM 757 O O . ALA A 1 94 ? -22.095 14.603 37.920 1.00 87.44 94 ALA A O 1
ATOM 758 N N . GLU A 1 95 ? -22.281 12.555 38.792 1.00 90.25 95 GLU A N 1
ATOM 759 C CA . GLU A 1 95 ? -21.381 12.817 39.920 1.00 90.25 95 GLU A CA 1
ATOM 760 C C . GLU A 1 95 ? -19.890 12.740 39.543 1.00 90.25 95 GLU A C 1
ATOM 762 O O . GLU A 1 95 ? -19.032 13.151 40.335 1.00 90.25 95 GLU A O 1
ATOM 767 N N . PHE A 1 96 ? -19.553 12.197 38.368 1.00 87.56 96 PHE A N 1
ATOM 768 C CA . PHE A 1 96 ? -18.166 12.063 37.932 1.00 87.56 96 PHE A CA 1
ATOM 769 C C . PHE A 1 96 ? -17.614 13.428 37.507 1.00 87.56 96 PHE A C 1
ATOM 771 O O . PHE A 1 96 ? -18.247 14.197 36.797 1.00 87.56 96 PHE A O 1
ATOM 778 N N . LYS A 1 97 ? -16.412 13.755 37.993 1.00 89.94 97 LYS A N 1
ATOM 779 C CA . LYS A 1 97 ? -15.669 14.953 37.569 1.00 89.94 97 LYS A CA 1
ATOM 780 C C . LYS A 1 97 ? -14.806 14.606 36.357 1.00 89.94 97 LYS A C 1
ATOM 782 O O . LYS A 1 97 ? -14.381 13.461 36.257 1.00 89.94 97 LYS A O 1
ATOM 787 N N . GLY A 1 98 ? -14.419 15.596 35.549 1.00 88.38 98 GLY A N 1
ATOM 788 C CA . GLY A 1 98 ? -13.660 15.388 34.300 1.00 88.38 98 GLY A CA 1
ATOM 789 C C . GLY A 1 98 ? -12.463 14.425 34.377 1.00 88.38 98 GLY A C 1
ATOM 790 O O . GLY A 1 98 ? -12.278 13.608 33.488 1.00 88.38 98 GLY A O 1
ATOM 791 N N . SER A 1 99 ? -11.700 14.409 35.479 1.00 89.94 99 SER A N 1
ATOM 792 C CA . SER A 1 99 ? -10.591 13.450 35.647 1.00 89.94 99 SER A CA 1
ATOM 793 C C . SER A 1 99 ? -11.039 11.985 35.749 1.00 89.94 99 SER A C 1
ATOM 795 O O . SER A 1 99 ? -10.322 11.078 35.338 1.00 89.94 99 SER A O 1
ATOM 797 N N . TRP A 1 100 ? -12.203 11.743 36.355 1.00 89.69 100 TRP A N 1
ATOM 798 C CA . TRP A 1 100 ? -12.818 10.420 36.437 1.00 89.69 100 TRP A CA 1
ATOM 799 C C . TRP A 1 100 ? -13.452 10.023 35.109 1.00 89.69 100 TRP A C 1
ATOM 801 O O . TRP A 1 100 ? -13.469 8.835 34.796 1.00 89.69 100 TRP A O 1
ATOM 811 N N . GLU A 1 101 ? -13.933 10.995 34.332 1.00 89.81 101 GLU A N 1
ATOM 812 C CA . GLU A 1 101 ? -14.422 10.765 32.972 1.00 89.81 101 GLU A CA 1
ATOM 813 C C . GLU A 1 101 ? -13.285 10.264 32.080 1.00 89.81 101 GLU A C 1
ATOM 815 O O . GLU A 1 101 ? -13.358 9.135 31.598 1.00 89.81 101 GLU A O 1
ATOM 820 N N . ASP A 1 102 ? -12.175 11.010 32.012 1.00 89.25 102 ASP A N 1
ATOM 821 C CA . ASP A 1 102 ? -10.989 10.631 31.231 1.00 89.25 102 ASP A CA 1
ATOM 822 C C . ASP A 1 102 ? -10.443 9.249 31.647 1.00 89.25 102 ASP A C 1
ATOM 824 O O . ASP A 1 102 ? -10.076 8.422 30.807 1.00 89.25 102 ASP A O 1
ATOM 828 N N . TYR A 1 103 ? -10.401 8.963 32.958 1.00 90.12 103 TYR A N 1
ATOM 829 C CA . TYR A 1 103 ? -9.971 7.655 33.462 1.00 90.12 103 TYR A CA 1
ATOM 830 C C . TYR A 1 103 ? -10.921 6.533 33.035 1.00 90.12 103 TYR A C 1
ATOM 832 O O . TYR A 1 103 ? -10.466 5.463 32.630 1.00 90.12 103 TYR A O 1
ATOM 840 N N . THR A 1 104 ? -12.232 6.759 33.133 1.00 90.06 104 THR A N 1
ATOM 841 C CA . THR A 1 104 ? -13.227 5.728 32.822 1.00 90.06 104 THR A CA 1
ATOM 842 C C . THR A 1 104 ? -13.281 5.451 31.324 1.00 90.06 104 THR A C 1
ATOM 844 O O . THR A 1 104 ? -13.363 4.291 30.932 1.00 90.06 104 THR A O 1
ATOM 847 N N . GLU A 1 105 ? -13.155 6.478 30.486 1.00 88.06 105 GLU A N 1
ATOM 848 C CA . GLU A 1 105 ? -13.041 6.335 29.032 1.00 88.06 105 GLU A CA 1
ATOM 849 C C . GLU A 1 105 ? -11.797 5.535 28.642 1.00 88.06 105 GLU A C 1
ATOM 851 O O . GLU A 1 105 ? -11.894 4.564 27.890 1.00 88.06 105 GLU A O 1
ATOM 856 N N . MET A 1 106 ? -10.634 5.865 29.215 1.00 86.81 106 MET A N 1
ATOM 857 C CA . MET A 1 106 ? -9.401 5.111 28.978 1.00 86.81 106 MET A CA 1
ATOM 858 C C . MET A 1 106 ? -9.510 3.666 29.483 1.00 86.81 106 MET A C 1
ATOM 860 O O . MET A 1 106 ? -8.997 2.741 28.852 1.00 86.81 106 MET A O 1
ATOM 864 N N . PHE A 1 107 ? -10.210 3.448 30.598 1.00 88.75 107 PHE A N 1
ATOM 865 C CA . PHE A 1 107 ? -10.467 2.115 31.133 1.00 88.75 107 PHE A CA 1
ATOM 866 C C . PHE A 1 107 ? -11.397 1.295 30.223 1.00 88.75 107 PHE A C 1
ATOM 868 O O . PHE A 1 107 ? -11.053 0.156 29.901 1.00 88.75 107 PHE A O 1
ATOM 875 N N . CYS A 1 108 ? -12.532 1.852 29.769 1.00 86.81 108 CYS A N 1
ATOM 876 C CA . CYS A 1 108 ? -13.430 1.172 28.822 1.00 86.81 108 CYS A CA 1
ATOM 877 C C . CYS A 1 108 ? -12.745 0.988 27.443 1.00 86.81 108 CYS A C 1
ATOM 879 O O . CYS A 1 108 ? -13.098 0.050 26.742 1.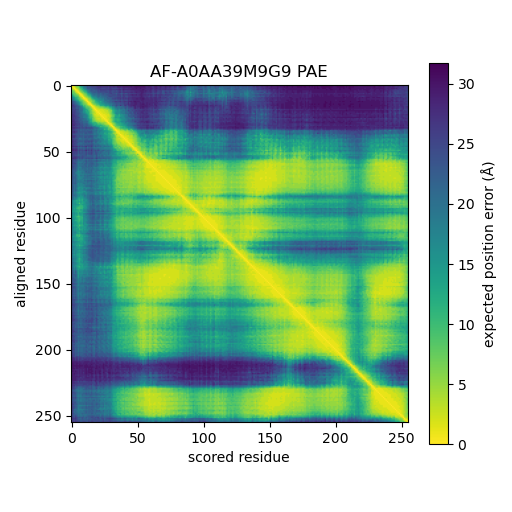00 86.81 108 CYS A O 1
ATOM 881 N N . TRP A 1 109 ? -11.774 1.827 27.044 1.00 85.75 109 TRP A N 1
ATOM 882 C CA . TRP A 1 109 ? -10.983 1.628 25.817 1.00 85.75 109 TRP A CA 1
ATOM 883 C C . TRP A 1 109 ? -9.949 0.510 25.949 1.00 85.75 109 TRP A C 1
ATOM 885 O O . TRP A 1 109 ? -9.800 -0.296 25.036 1.00 85.75 109 TRP A O 1
ATOM 895 N N . ALA A 1 110 ? -9.206 0.468 27.058 1.00 86.31 110 ALA A N 1
ATOM 896 C CA . ALA A 1 110 ? -8.166 -0.535 27.280 1.00 86.31 110 ALA A CA 1
ATOM 897 C C . ALA A 1 110 ? -8.757 -1.931 27.524 1.00 86.31 110 ALA A C 1
ATOM 899 O O . ALA A 1 110 ? -8.149 -2.943 27.169 1.00 86.31 110 ALA A O 1
ATOM 900 N N . ARG A 1 111 ? -9.945 -1.996 28.133 1.00 83.69 111 ARG A N 1
ATOM 901 C CA . ARG A 1 111 ? -10.701 -3.236 28.308 1.00 83.69 111 ARG A CA 1
ATOM 902 C C . ARG A 1 111 ? -11.546 -3.515 27.063 1.00 83.69 111 ARG A C 1
ATOM 904 O O . ARG A 1 111 ? -12.096 -2.601 26.469 1.00 83.69 111 ARG A O 1
ATOM 911 N N . ASN A 1 112 ? -11.700 -4.783 26.685 1.00 79.75 112 ASN A N 1
ATOM 912 C CA . ASN A 1 112 ? -12.634 -5.142 25.616 1.00 79.75 112 ASN A CA 1
ATOM 913 C C . ASN A 1 112 ? -14.067 -4.737 25.998 1.00 79.75 112 ASN A C 1
ATOM 915 O O . ASN A 1 112 ? -14.497 -4.943 27.138 1.00 79.75 112 ASN A O 1
ATOM 919 N N . THR A 1 113 ? -14.798 -4.185 25.033 1.00 85.44 113 THR A N 1
ATOM 920 C CA . THR A 1 113 ? -16.226 -3.861 25.172 1.00 85.44 113 THR A CA 1
ATOM 921 C C . THR A 1 113 ? -17.066 -5.011 24.627 1.00 85.44 113 THR A C 1
ATOM 923 O O . THR A 1 113 ? -16.527 -5.891 23.969 1.00 85.44 113 THR A O 1
ATOM 926 N N . TYR A 1 114 ? -18.365 -5.055 24.909 1.00 83.75 114 TYR A N 1
ATOM 927 C CA . TYR A 1 114 ? -19.267 -6.063 24.345 1.00 83.75 114 TYR A CA 1
ATOM 928 C C . TYR A 1 114 ? -20.571 -5.406 23.903 1.00 83.75 114 TYR A C 1
ATOM 930 O O . TYR A 1 114 ? -21.005 -4.415 24.494 1.00 83.75 114 TYR A O 1
ATOM 938 N N . PHE A 1 115 ? -21.193 -5.954 22.862 1.00 83.56 115 PHE A N 1
ATOM 939 C CA . PHE A 1 115 ? -22.456 -5.439 22.338 1.00 83.56 115 PHE A CA 1
ATOM 940 C C . PHE A 1 115 ? -23.648 -6.246 22.867 1.00 83.56 115 PHE A C 1
ATOM 942 O O . PHE A 1 115 ? -23.627 -7.480 22.892 1.00 83.56 115 PHE A O 1
ATOM 949 N N . VAL A 1 116 ? -24.707 -5.544 23.276 1.00 83.19 116 VAL A N 1
ATOM 950 C CA . VAL A 1 116 ? -25.983 -6.143 23.690 1.00 83.19 116 VAL A CA 1
ATOM 951 C C . VAL A 1 116 ? -27.122 -5.414 22.976 1.00 83.19 116 VAL A C 1
ATOM 953 O O . VAL A 1 116 ? -27.230 -4.195 23.118 1.00 83.19 116 VAL A O 1
ATOM 956 N N . PRO A 1 117 ? -27.982 -6.127 22.228 1.00 82.81 117 PRO A N 1
ATOM 957 C CA . PRO A 1 117 ? -29.196 -5.547 21.666 1.00 82.81 117 PRO A CA 1
ATOM 958 C C . PRO A 1 117 ? -30.107 -4.973 22.757 1.00 82.81 117 PRO A C 1
ATOM 960 O O . PRO A 1 117 ? -30.341 -5.625 23.773 1.00 82.81 117 PRO A O 1
ATOM 963 N N . PHE A 1 118 ? -30.709 -3.806 22.515 1.00 80.62 118 PHE A N 1
ATOM 964 C CA . PHE A 1 118 ? -31.595 -3.140 23.484 1.00 80.62 118 PHE A CA 1
ATOM 965 C C . PHE A 1 118 ? -32.809 -3.979 23.920 1.00 80.62 118 PHE A C 1
ATOM 967 O O . PHE A 1 118 ? -33.340 -3.765 25.004 1.00 80.62 118 PHE A O 1
ATOM 974 N N . ALA A 1 119 ? -33.254 -4.921 23.083 1.00 84.38 119 ALA A N 1
ATOM 975 C CA . ALA A 1 119 ? -34.387 -5.802 23.370 1.00 84.38 119 ALA A CA 1
ATOM 976 C C . ALA A 1 119 ? -34.016 -7.047 24.197 1.00 84.38 119 ALA A C 1
ATOM 978 O O . ALA A 1 119 ? -34.908 -7.766 24.640 1.00 84.38 119 ALA A O 1
ATOM 979 N N . SER A 1 120 ? -32.722 -7.335 24.368 1.00 78.81 120 SER A N 1
ATOM 980 C CA . SER A 1 120 ? -32.251 -8.501 25.119 1.00 78.81 120 SER A CA 1
ATOM 981 C C . SER A 1 120 ? -31.839 -8.127 26.537 1.00 78.81 120 SER A C 1
ATOM 983 O O . SER A 1 120 ? -31.299 -7.045 26.768 1.00 78.81 120 SER A O 1
ATOM 985 N N . GLU A 1 121 ? -32.057 -9.040 27.481 1.00 79.19 121 GLU A N 1
ATOM 986 C CA . GLU A 1 121 ? -31.544 -8.898 28.841 1.00 79.19 121 GLU A CA 1
ATOM 987 C C . GLU A 1 121 ? -30.012 -8.949 28.859 1.00 79.19 121 GLU A C 1
ATOM 989 O O . GLU A 1 121 ? -29.363 -9.554 27.996 1.00 79.19 121 GLU A O 1
ATOM 994 N N . PHE A 1 122 ? -29.418 -8.286 29.852 1.00 79.12 122 PHE A N 1
ATOM 995 C CA . PHE A 1 122 ? -27.972 -8.297 30.017 1.00 79.12 122 PHE A CA 1
ATOM 996 C C . PHE A 1 122 ? -27.492 -9.725 30.312 1.00 79.12 122 PHE A C 1
ATOM 998 O O . PHE A 1 122 ? -28.069 -10.378 31.178 1.00 79.12 122 PHE A O 1
ATOM 1005 N N . PRO A 1 123 ? -26.434 -10.208 29.636 1.00 75.75 123 PRO A N 1
ATOM 1006 C CA . PRO A 1 123 ? -25.916 -11.551 29.868 1.00 75.75 123 PRO A CA 1
ATOM 1007 C C . PRO A 1 123 ? -25.474 -11.716 31.329 1.00 75.75 123 PRO A C 1
ATOM 1009 O O . PRO A 1 123 ? -24.583 -11.008 31.809 1.00 75.75 123 PRO A O 1
ATOM 1012 N N . GLU A 1 124 ? -26.107 -12.654 32.030 1.00 69.12 124 GLU A N 1
ATOM 1013 C CA . GLU A 1 124 ? -25.744 -13.056 33.387 1.00 69.12 124 GLU A CA 1
ATOM 1014 C C . GLU A 1 124 ? -24.684 -14.161 33.311 1.00 69.12 124 GLU A C 1
ATOM 1016 O O . GLU A 1 124 ? -24.990 -15.337 33.146 1.00 69.12 124 GLU A O 1
ATOM 1021 N N . GLY A 1 125 ? -23.414 -13.765 33.368 1.00 77.19 125 GLY A N 1
ATOM 1022 C CA . GLY A 1 125 ? -22.273 -14.681 33.328 1.00 77.19 125 GLY A CA 1
ATOM 1023 C C . GLY A 1 125 ? -21.111 -14.109 32.525 1.00 77.19 125 GLY A C 1
ATOM 1024 O O . GLY A 1 125 ? -21.317 -13.407 31.533 1.00 77.19 125 GLY A O 1
ATOM 1025 N N . ASP A 1 126 ? -19.886 -14.391 32.965 1.00 76.81 126 ASP A N 1
ATOM 1026 C CA . ASP A 1 126 ? -18.683 -13.892 32.293 1.00 76.81 126 ASP A CA 1
ATOM 1027 C C . ASP A 1 126 ? -18.487 -14.560 30.919 1.00 76.81 126 ASP A C 1
ATOM 1029 O O . ASP A 1 126 ? -18.158 -13.870 29.958 1.00 76.81 126 ASP A O 1
ATOM 1033 N N . GLU A 1 127 ? -18.833 -15.845 30.775 1.00 78.62 127 GLU A N 1
ATOM 1034 C CA . GLU A 1 127 ? -18.712 -16.587 29.505 1.00 78.62 127 GLU A CA 1
ATOM 1035 C C . GLU A 1 127 ? -19.573 -15.986 28.380 1.00 78.62 127 GLU A C 1
ATOM 1037 O O . GLU A 1 127 ? -19.091 -15.719 27.281 1.00 78.62 127 GLU A O 1
ATOM 1042 N N . ALA A 1 128 ? -20.842 -15.669 28.661 1.00 75.88 128 ALA A N 1
ATOM 1043 C CA . ALA A 1 128 ? -21.747 -15.076 27.672 1.00 75.88 128 ALA A CA 1
ATOM 1044 C C . ALA A 1 128 ? -21.353 -13.639 27.271 1.00 75.88 128 ALA A C 1
ATOM 1046 O O . ALA A 1 128 ? -21.799 -13.134 26.235 1.00 75.88 128 ALA A O 1
ATOM 1047 N N . ARG A 1 129 ? -20.547 -12.959 28.099 1.00 76.94 129 ARG A N 1
ATOM 1048 C CA . ARG A 1 129 ? -19.991 -11.633 27.795 1.00 76.94 129 ARG A CA 1
ATOM 1049 C C . ARG A 1 129 ? -18.745 -11.747 26.934 1.00 76.94 129 ARG A C 1
ATOM 1051 O O . ARG A 1 129 ? -18.602 -10.928 26.032 1.00 76.94 129 ARG A O 1
ATOM 1058 N N . GLU A 1 130 ? -17.890 -12.736 27.196 1.00 79.31 130 GLU A N 1
ATOM 1059 C CA . GLU A 1 130 ? -16.671 -13.009 26.423 1.00 79.31 130 GLU A CA 1
ATOM 1060 C C . GLU A 1 130 ? -16.971 -13.307 24.951 1.00 79.31 130 GLU A C 1
ATOM 1062 O O . GLU A 1 130 ? -16.361 -12.685 24.081 1.00 79.31 130 GLU A O 1
ATOM 1067 N N . ASP A 1 131 ? -17.997 -14.111 24.664 1.00 77.88 131 ASP A N 1
ATOM 1068 C CA . ASP A 1 131 ? -18.416 -14.427 23.287 1.00 77.88 131 ASP A CA 1
ATOM 1069 C C . ASP A 1 131 ? -18.890 -13.206 22.478 1.00 77.88 131 ASP A C 1
ATOM 1071 O O . ASP A 1 131 ? -18.897 -13.223 21.248 1.00 77.88 131 ASP A O 1
ATOM 1075 N N . ARG A 1 132 ? -19.300 -12.127 23.155 1.00 76.50 132 ARG A N 1
ATOM 1076 C CA . ARG A 1 132 ? -19.805 -10.895 22.522 1.00 76.50 132 ARG A CA 1
ATOM 1077 C C . ARG A 1 132 ? -18.802 -9.748 22.573 1.00 76.50 132 ARG A C 1
ATOM 1079 O O . ARG A 1 132 ? -19.181 -8.600 22.316 1.00 76.50 132 ARG A O 1
ATOM 1086 N N . MET A 1 133 ? -17.552 -10.024 22.949 1.00 81.38 133 MET A N 1
ATOM 1087 C CA . MET A 1 133 ? -16.528 -8.995 23.063 1.00 81.38 133 MET A CA 1
ATOM 1088 C C . MET A 1 133 ? -16.080 -8.474 21.698 1.00 81.38 133 MET A C 1
ATOM 1090 O O . MET A 1 133 ? -15.845 -9.214 20.749 1.00 81.38 133 MET A O 1
ATOM 1094 N N . VAL A 1 134 ? -15.893 -7.163 21.634 1.00 80.50 134 VAL A N 1
ATOM 1095 C CA . VAL A 1 134 ? -15.456 -6.417 20.465 1.00 80.50 134 VAL A CA 1
ATOM 1096 C C . VAL A 1 134 ? -14.098 -5.795 20.781 1.00 80.50 134 VAL A C 1
ATOM 1098 O O . VAL A 1 134 ? -13.993 -4.857 21.572 1.00 80.50 134 VAL A O 1
ATOM 1101 N N . SER A 1 135 ? -13.042 -6.339 20.169 1.00 82.38 135 SER A N 1
ATOM 1102 C CA . SER A 1 135 ? -11.645 -5.904 20.368 1.00 82.38 135 SER A CA 1
ATOM 1103 C C . SER A 1 135 ? -10.979 -5.377 19.081 1.00 82.38 135 SER A C 1
ATOM 1105 O O . SER A 1 135 ? -9.906 -4.776 19.118 1.00 82.38 135 SER A O 1
ATOM 1107 N N . TYR A 1 136 ? -11.614 -5.542 17.912 1.00 82.62 136 TYR A N 1
ATOM 1108 C CA . TYR A 1 136 ? -10.969 -5.292 16.614 1.00 82.62 136 TYR A CA 1
ATOM 1109 C C . TYR A 1 136 ? -10.564 -3.827 16.372 1.00 82.62 136 TYR A C 1
ATOM 1111 O O . TYR A 1 136 ? -9.610 -3.568 15.633 1.00 82.62 136 TYR A O 1
ATOM 1119 N N . TYR A 1 137 ? -11.232 -2.858 17.011 1.00 83.56 137 TYR A N 1
ATOM 1120 C CA . TYR A 1 137 ? -10.922 -1.432 16.854 1.00 83.56 137 TYR A CA 1
ATOM 1121 C C . TYR A 1 137 ? -9.477 -1.101 17.238 1.00 83.56 137 TYR A C 1
ATOM 1123 O O . TYR A 1 137 ? -8.829 -0.311 16.559 1.00 83.56 137 TYR A O 1
ATOM 1131 N N . GLN A 1 138 ? -8.944 -1.743 18.279 1.00 84.94 138 GLN A N 1
ATOM 1132 C CA . GLN A 1 138 ? -7.567 -1.531 18.732 1.00 84.94 138 GLN A CA 1
ATOM 1133 C C . GLN A 1 138 ? -6.540 -2.026 17.697 1.00 84.94 138 GLN A C 1
ATOM 1135 O O . GLN A 1 138 ? -5.476 -1.431 17.528 1.00 84.94 138 GLN A O 1
ATOM 1140 N N . TRP A 1 139 ? -6.870 -3.104 16.978 1.00 88.44 139 TRP A N 1
ATOM 1141 C CA . TRP A 1 139 ? -5.967 -3.787 16.046 1.00 88.44 139 TRP A CA 1
ATOM 1142 C C . TRP A 1 139 ? -6.074 -3.306 14.597 1.00 88.44 139 TRP A C 1
ATOM 1144 O O . TRP A 1 139 ? -5.168 -3.537 13.796 1.00 88.44 139 TRP A O 1
ATOM 1154 N N . THR A 1 140 ? -7.150 -2.590 14.273 1.00 89.19 140 THR A N 1
ATOM 1155 C CA . THR A 1 140 ? -7.447 -2.067 12.932 1.00 89.19 140 THR A CA 1
ATOM 1156 C C . THR A 1 140 ? -6.259 -1.346 12.265 1.00 89.19 140 THR A C 1
ATOM 1158 O O . THR A 1 140 ? -5.910 -1.721 11.143 1.00 89.19 140 THR A O 1
ATOM 1161 N N . PRO A 1 141 ? -5.577 -0.360 12.892 1.00 87.75 141 PRO A N 1
ATOM 1162 C CA . PRO A 1 141 ? -4.466 0.333 12.231 1.00 87.75 141 PRO A CA 1
ATOM 1163 C C . PRO A 1 141 ? -3.273 -0.589 11.934 1.00 87.75 141 PRO A C 1
ATOM 1165 O O . PRO A 1 141 ? -2.628 -0.435 10.899 1.00 87.75 141 PRO A O 1
ATOM 1168 N N . PHE A 1 142 ? -2.997 -1.578 12.791 1.00 89.19 142 PHE A N 1
ATOM 1169 C CA . PHE A 1 142 ? -1.923 -2.549 12.555 1.00 89.19 142 PHE A CA 1
ATOM 1170 C C . PHE A 1 142 ? -2.256 -3.480 11.390 1.00 89.19 142 PHE A C 1
ATOM 1172 O O . PHE A 1 142 ? -1.398 -3.737 10.545 1.00 89.19 142 PHE A O 1
ATOM 1179 N N . PHE A 1 143 ? -3.508 -3.934 11.308 1.00 89.81 143 PHE A N 1
ATOM 1180 C CA . PHE A 1 143 ? -3.976 -4.762 10.202 1.00 89.81 143 PHE A CA 1
ATOM 1181 C C . PHE A 1 143 ? -3.842 -4.030 8.858 1.00 89.81 143 PHE A C 1
ATOM 1183 O O . PHE A 1 143 ? -3.282 -4.583 7.916 1.00 89.81 143 PHE A O 1
ATOM 1190 N N . LEU A 1 144 ? -4.230 -2.750 8.792 1.00 87.75 144 LEU A N 1
ATOM 1191 C CA . LEU A 1 144 ? -4.089 -1.937 7.577 1.00 87.75 144 LEU A CA 1
ATOM 1192 C C . LEU A 1 144 ? -2.632 -1.803 7.109 1.00 87.75 144 LEU A C 1
ATOM 1194 O O . LEU A 1 144 ? -2.366 -1.873 5.908 1.00 87.75 144 LEU A O 1
ATOM 1198 N N . VAL A 1 145 ? -1.679 -1.649 8.034 1.00 89.56 145 VAL A N 1
ATOM 1199 C CA . VAL A 1 145 ? -0.243 -1.607 7.700 1.00 89.56 145 VAL A CA 1
ATOM 1200 C C . VAL A 1 145 ? 0.237 -2.953 7.154 1.00 89.56 145 VAL A C 1
ATOM 1202 O O . VAL A 1 145 ? 0.983 -2.986 6.174 1.00 89.56 145 VAL A O 1
ATOM 1205 N N . ILE A 1 146 ? -0.208 -4.066 7.744 1.00 90.06 146 ILE A N 1
ATOM 1206 C CA . ILE A 1 146 ? 0.127 -5.413 7.264 1.00 90.06 146 ILE A CA 1
ATOM 1207 C C . ILE A 1 146 ? -0.439 -5.634 5.856 1.00 90.06 146 ILE A C 1
ATOM 1209 O O . ILE A 1 146 ? 0.305 -6.054 4.969 1.00 90.06 146 ILE A O 1
ATOM 1213 N N . CYS A 1 147 ? -1.701 -5.278 5.608 1.00 90.00 147 CYS A N 1
ATOM 1214 C CA . CYS A 1 147 ? -2.311 -5.344 4.277 1.00 90.00 147 CYS A CA 1
ATOM 1215 C C . CYS A 1 147 ? -1.546 -4.487 3.261 1.00 90.00 147 CYS A C 1
ATOM 1217 O O . CYS A 1 147 ? -1.244 -4.945 2.155 1.00 90.00 147 CYS A O 1
ATOM 1219 N N . ALA A 1 148 ? -1.164 -3.264 3.642 1.00 89.94 148 ALA A N 1
ATOM 1220 C CA . ALA A 1 148 ? -0.368 -2.392 2.786 1.00 89.94 148 ALA A CA 1
ATOM 1221 C C . ALA A 1 148 ? 0.987 -3.022 2.428 1.00 89.94 148 ALA A C 1
ATOM 1223 O O . ALA A 1 148 ? 1.396 -2.986 1.262 1.00 89.94 148 ALA A O 1
ATOM 1224 N N . PHE A 1 149 ? 1.659 -3.640 3.405 1.00 90.00 149 PHE A N 1
ATOM 1225 C CA . PHE A 1 149 ? 2.915 -4.355 3.192 1.00 90.00 149 PHE A CA 1
ATOM 1226 C C . PHE A 1 149 ? 2.732 -5.576 2.287 1.00 90.00 149 PHE A C 1
ATOM 1228 O O . PHE A 1 149 ? 3.535 -5.789 1.379 1.00 90.00 149 PHE A O 1
ATOM 1235 N N . MET A 1 150 ? 1.661 -6.349 2.475 1.00 88.75 150 MET A N 1
ATOM 1236 C CA . MET A 1 150 ? 1.352 -7.496 1.624 1.00 88.75 150 MET A CA 1
ATOM 1237 C C . MET A 1 150 ? 1.188 -7.068 0.167 1.00 88.75 150 MET A C 1
ATOM 1239 O O . MET A 1 150 ? 1.783 -7.702 -0.702 1.00 88.75 150 MET A O 1
ATOM 1243 N N . PHE A 1 151 ? 0.467 -5.978 -0.121 1.00 89.00 151 PHE A N 1
ATOM 1244 C CA . PHE A 1 151 ? 0.350 -5.439 -1.485 1.00 89.00 151 PHE A CA 1
ATOM 1245 C C . PHE A 1 151 ? 1.664 -4.901 -2.059 1.00 89.00 151 PHE A C 1
ATOM 1247 O O . PHE A 1 151 ? 1.876 -4.974 -3.269 1.00 89.00 151 PHE A O 1
ATOM 1254 N N . TYR A 1 152 ? 2.568 -4.403 -1.216 1.00 89.62 152 TYR A N 1
ATOM 1255 C CA . TYR A 1 152 ? 3.887 -3.940 -1.649 1.00 89.62 152 TYR A CA 1
ATOM 1256 C C . TYR A 1 152 ? 4.891 -5.090 -1.872 1.00 89.62 152 TYR A C 1
ATOM 1258 O O . TYR A 1 152 ? 5.788 -4.998 -2.716 1.00 89.62 152 TYR A O 1
ATOM 1266 N N . SER A 1 153 ? 4.730 -6.202 -1.149 1.00 89.56 153 SER A N 1
ATOM 1267 C CA . SER A 1 153 ? 5.686 -7.314 -1.111 1.00 89.56 153 SER A CA 1
ATOM 1268 C C . SER A 1 153 ? 6.056 -7.919 -2.478 1.00 89.56 153 SER A C 1
ATOM 1270 O O . SER A 1 153 ? 7.250 -8.151 -2.690 1.00 89.56 153 SER A O 1
ATOM 1272 N N . PRO A 1 154 ? 5.145 -8.112 -3.458 1.00 89.38 154 PRO A N 1
ATOM 1273 C CA . PRO A 1 154 ? 5.518 -8.707 -4.740 1.00 89.38 154 PRO A CA 1
ATOM 1274 C C . PRO A 1 154 ? 6.426 -7.775 -5.551 1.00 89.38 154 PRO A C 1
ATOM 1276 O O . PRO A 1 154 ? 7.388 -8.228 -6.170 1.00 89.38 154 PRO A O 1
ATOM 1279 N N . CYS A 1 155 ? 6.193 -6.459 -5.481 1.00 87.25 155 CYS A N 1
ATOM 1280 C CA . CYS A 1 155 ? 7.060 -5.460 -6.106 1.00 87.25 155 CYS A CA 1
ATOM 1281 C C . CYS A 1 155 ? 8.445 -5.433 -5.438 1.00 87.25 155 CYS A C 1
ATOM 1283 O O . CYS A 1 155 ? 9.467 -5.381 -6.121 1.00 87.25 155 CYS A O 1
ATOM 1285 N N . LEU A 1 156 ? 8.507 -5.543 -4.106 1.00 87.75 156 LEU A N 1
ATOM 1286 C CA . LEU A 1 156 ? 9.781 -5.629 -3.388 1.00 87.75 156 LEU A CA 1
ATOM 1287 C C . LEU A 1 156 ? 10.587 -6.874 -3.796 1.00 87.75 156 LEU A C 1
ATOM 1289 O O . LEU A 1 156 ? 11.790 -6.776 -4.046 1.00 87.75 156 LEU A O 1
ATOM 1293 N N . ILE A 1 157 ? 9.926 -8.029 -3.913 1.00 89.50 157 ILE A N 1
ATOM 1294 C CA . ILE A 1 157 ? 10.560 -9.279 -4.356 1.00 89.50 157 ILE A CA 1
ATOM 1295 C C . ILE A 1 157 ? 11.070 -9.134 -5.793 1.00 89.50 157 ILE A C 1
ATOM 1297 O O . ILE A 1 157 ? 12.223 -9.482 -6.056 1.00 89.50 157 ILE A O 1
ATOM 1301 N N . TRP A 1 158 ? 10.266 -8.561 -6.700 1.00 88.44 158 TRP A N 1
ATOM 1302 C CA . TRP A 1 158 ? 10.713 -8.227 -8.055 1.00 88.44 158 TRP A CA 1
ATOM 1303 C C . TRP A 1 158 ? 11.990 -7.391 -8.001 1.00 88.44 158 TRP A C 1
ATOM 1305 O O . TRP A 1 158 ? 13.009 -7.817 -8.542 1.00 88.44 158 TRP A O 1
ATOM 1315 N N . ARG A 1 159 ? 11.970 -6.267 -7.268 1.00 85.00 159 ARG A N 1
ATOM 1316 C CA . ARG A 1 159 ? 13.085 -5.313 -7.157 1.00 85.00 159 ARG A CA 1
ATOM 1317 C C . ARG A 1 159 ? 14.391 -5.956 -6.683 1.00 85.00 159 ARG A C 1
ATOM 1319 O O . ARG A 1 159 ? 15.450 -5.663 -7.227 1.00 85.00 159 ARG A O 1
ATOM 1326 N N . ILE A 1 160 ? 14.322 -6.860 -5.707 1.00 85.69 160 ILE A N 1
ATOM 1327 C CA . ILE A 1 160 ? 15.503 -7.546 -5.160 1.00 85.69 160 ILE A CA 1
ATOM 1328 C C . ILE A 1 160 ? 16.031 -8.621 -6.125 1.00 85.69 160 ILE A C 1
ATOM 1330 O O . ILE A 1 160 ? 17.242 -8.853 -6.205 1.00 85.69 160 ILE A O 1
ATOM 1334 N N . MET A 1 161 ? 15.136 -9.306 -6.842 1.00 84.50 161 MET A N 1
ATOM 1335 C CA . MET A 1 161 ? 15.483 -10.480 -7.645 1.00 84.50 161 MET A CA 1
ATOM 1336 C C . MET A 1 161 ? 15.818 -10.151 -9.105 1.00 84.50 161 MET A C 1
ATOM 1338 O O . MET A 1 161 ? 16.679 -10.821 -9.679 1.00 84.50 161 MET A O 1
ATOM 1342 N N . TYR A 1 162 ? 15.219 -9.119 -9.712 1.00 84.69 162 TYR A N 1
ATOM 1343 C CA . TYR A 1 162 ? 15.454 -8.812 -11.128 1.00 84.69 162 TYR A CA 1
ATOM 1344 C C . TYR A 1 162 ? 16.899 -8.331 -11.371 1.00 84.69 162 TYR A C 1
ATOM 1346 O O . TYR A 1 162 ? 17.495 -8.710 -12.379 1.00 84.69 162 TYR A O 1
ATOM 1354 N N . ASP A 1 163 ? 17.525 -7.611 -10.427 1.00 78.31 163 ASP A N 1
ATOM 1355 C CA . ASP A 1 163 ? 18.940 -7.198 -10.520 1.00 78.31 163 ASP A CA 1
ATOM 1356 C C . ASP A 1 163 ? 19.891 -8.414 -10.550 1.00 78.31 163 ASP A C 1
ATOM 1358 O O . ASP A 1 163 ? 20.950 -8.392 -11.184 1.00 78.31 163 ASP A O 1
ATOM 1362 N N . LYS A 1 164 ? 19.496 -9.538 -9.932 1.00 76.69 164 LYS A N 1
ATOM 1363 C CA . LYS A 1 164 ? 20.268 -10.794 -9.953 1.00 76.69 164 LYS A CA 1
ATOM 1364 C C . LYS A 1 164 ? 20.239 -11.489 -11.315 1.00 76.69 164 LYS A C 1
ATOM 1366 O O . LYS A 1 164 ? 21.035 -12.405 -11.537 1.00 76.69 164 LYS A O 1
ATOM 1371 N N . SER A 1 165 ? 19.369 -11.056 -12.230 1.00 75.69 165 SER A N 1
ATOM 1372 C CA . SER A 1 165 ? 19.348 -11.532 -13.614 1.00 75.69 165 SER A CA 1
ATOM 1373 C C . SER A 1 165 ? 20.547 -11.024 -14.424 1.00 75.69 165 SER A C 1
ATOM 1375 O O . SER A 1 165 ? 20.815 -11.549 -15.497 1.00 75.69 165 SER A O 1
ATOM 1377 N N . GLY A 1 166 ? 21.298 -10.013 -13.977 1.00 75.00 166 GLY A N 1
ATOM 1378 C CA . GLY A 1 166 ? 22.412 -9.458 -14.759 1.00 75.00 166 GLY A CA 1
ATOM 1379 C C . GLY A 1 166 ? 21.993 -8.795 -16.083 1.00 75.00 166 GLY A C 1
ATOM 1380 O O . GLY A 1 166 ? 22.854 -8.351 -16.839 1.00 75.00 166 GLY A O 1
ATOM 1381 N N . ILE A 1 167 ? 20.689 -8.709 -16.369 1.00 80.81 167 ILE A N 1
ATOM 1382 C CA . ILE A 1 167 ? 20.123 -7.871 -17.422 1.00 80.81 167 ILE A CA 1
ATOM 1383 C C . ILE A 1 167 ? 19.797 -6.534 -16.763 1.00 80.81 167 ILE A C 1
ATOM 1385 O O . ILE A 1 167 ? 18.981 -6.470 -15.844 1.00 80.81 167 ILE A O 1
ATOM 1389 N N . ARG A 1 168 ? 20.430 -5.453 -17.225 1.00 82.25 168 ARG A N 1
ATOM 1390 C CA . ARG A 1 168 ? 20.144 -4.093 -16.746 1.00 82.25 168 ARG A CA 1
ATOM 1391 C C . ARG A 1 168 ? 18.821 -3.601 -17.335 1.00 82.25 168 ARG A C 1
ATOM 1393 O O . ARG A 1 168 ? 18.805 -2.845 -18.303 1.00 82.25 168 ARG A O 1
ATOM 1400 N N . LEU A 1 169 ? 17.710 -4.079 -16.774 1.00 83.50 169 LEU A N 1
ATOM 1401 C CA . LEU A 1 169 ? 16.360 -3.776 -17.260 1.00 83.50 169 LEU A CA 1
ATOM 1402 C C . LEU A 1 169 ? 16.048 -2.274 -17.190 1.00 83.50 169 LEU A C 1
ATOM 1404 O O . LEU A 1 169 ? 15.473 -1.728 -18.125 1.00 83.50 169 LEU A O 1
ATOM 1408 N N . LYS A 1 170 ? 16.517 -1.595 -16.136 1.00 84.25 170 LYS A N 1
ATOM 1409 C CA . LYS A 1 170 ? 16.402 -0.137 -15.973 1.00 84.25 170 LYS A CA 1
ATOM 1410 C C . LYS A 1 170 ? 16.973 0.632 -17.165 1.00 84.25 170 LYS A C 1
ATOM 1412 O O . LYS A 1 170 ? 16.297 1.503 -17.701 1.00 84.25 170 LYS A O 1
ATOM 1417 N N . ASP A 1 171 ? 18.169 0.261 -17.622 1.00 85.25 171 ASP A N 1
ATOM 1418 C CA . ASP A 1 171 ? 18.820 0.911 -18.765 1.00 85.25 171 ASP A CA 1
ATOM 1419 C C . ASP A 1 171 ? 18.023 0.667 -20.053 1.00 85.25 171 ASP A C 1
ATOM 1421 O O . ASP A 1 171 ? 17.767 1.596 -20.814 1.00 85.25 171 ASP A O 1
ATOM 1425 N N . ILE A 1 172 ? 17.571 -0.573 -20.274 1.00 87.81 172 I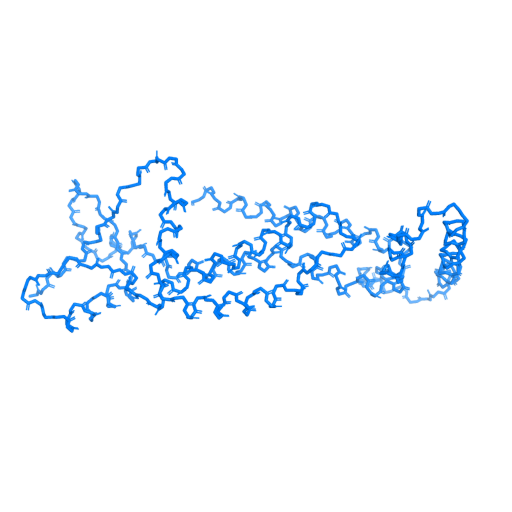LE A N 1
ATOM 1426 C CA . ILE A 1 172 ? 16.751 -0.944 -21.438 1.00 87.81 172 ILE A CA 1
ATOM 1427 C C . ILE A 1 172 ? 15.466 -0.110 -21.483 1.00 87.81 172 ILE A C 1
ATOM 1429 O O . ILE A 1 172 ? 15.142 0.466 -22.524 1.00 87.81 172 ILE A O 1
ATOM 1433 N N . MET A 1 173 ? 14.762 -0.008 -20.355 1.00 88.25 173 MET A N 1
ATOM 1434 C CA . MET A 1 173 ? 13.524 0.763 -20.261 1.00 88.25 173 MET A CA 1
ATOM 1435 C C . MET A 1 173 ? 13.768 2.266 -20.390 1.00 88.25 173 MET A C 1
ATOM 1437 O O . MET A 1 173 ? 12.959 2.953 -21.014 1.00 88.25 173 MET A O 1
ATOM 1441 N N . ALA A 1 174 ? 14.895 2.778 -19.886 1.00 87.12 174 ALA A N 1
ATOM 1442 C CA . ALA A 1 174 ? 15.289 4.172 -20.071 1.00 87.12 174 ALA A CA 1
ATOM 1443 C C . ALA A 1 174 ? 15.528 4.504 -21.553 1.00 87.12 174 ALA A C 1
ATOM 1445 O O . ALA A 1 174 ? 14.987 5.491 -22.044 1.00 87.12 174 ALA A O 1
ATOM 1446 N N . PHE A 1 175 ? 16.249 3.652 -22.295 1.00 86.81 175 PHE A N 1
ATOM 1447 C CA . PHE A 1 175 ? 16.454 3.833 -23.739 1.00 86.81 175 PHE A CA 1
ATOM 1448 C C . PHE A 1 175 ? 15.155 3.699 -24.541 1.00 86.81 175 PHE A C 1
ATOM 1450 O O . PHE A 1 175 ? 14.941 4.443 -25.499 1.00 86.81 175 PHE A O 1
ATOM 1457 N N . ALA A 1 176 ? 14.274 2.770 -24.162 1.00 87.56 176 ALA A N 1
ATOM 1458 C CA . ALA A 1 176 ? 12.989 2.577 -24.831 1.00 87.56 176 ALA A CA 1
ATOM 1459 C C . ALA A 1 176 ? 12.029 3.759 -24.603 1.00 87.56 176 ALA A C 1
ATOM 1461 O O . ALA A 1 176 ? 11.323 4.174 -25.522 1.00 87.56 176 ALA A O 1
ATOM 1462 N N . THR A 1 177 ? 12.042 4.332 -23.398 1.00 88.62 177 THR A N 1
ATOM 1463 C CA . THR A 1 177 ? 11.125 5.405 -22.973 1.00 88.62 177 THR A CA 1
ATOM 1464 C C . THR A 1 177 ? 11.716 6.807 -23.174 1.00 88.62 177 THR A C 1
ATOM 1466 O O . THR A 1 177 ? 11.094 7.806 -22.811 1.00 88.62 177 THR A O 1
ATOM 1469 N N . ASP A 1 178 ? 12.910 6.914 -23.763 1.00 89.69 178 ASP A N 1
ATOM 1470 C CA . ASP A 1 178 ? 13.569 8.198 -23.985 1.00 89.69 178 ASP A CA 1
ATOM 1471 C C . ASP A 1 178 ? 12.708 9.126 -24.865 1.00 89.69 178 ASP A C 1
ATOM 1473 O O . ASP A 1 178 ? 12.219 8.751 -25.934 1.00 89.69 178 ASP A O 1
ATOM 1477 N N . ARG A 1 179 ? 12.548 10.381 -24.429 1.00 88.69 179 ARG A N 1
ATOM 1478 C CA . ARG A 1 179 ? 11.806 11.427 -25.150 1.00 88.69 179 ARG A CA 1
ATOM 1479 C C . ARG A 1 179 ? 12.438 11.734 -26.507 1.00 88.69 179 ARG A C 1
ATOM 1481 O O . ARG A 1 179 ? 11.729 12.142 -27.426 1.00 88.69 179 ARG A O 1
ATOM 1488 N N . SER A 1 180 ? 13.742 11.501 -26.664 1.00 89.62 180 SER A N 1
ATOM 1489 C CA . SER A 1 180 ? 14.440 11.686 -27.941 1.00 89.62 180 SER A CA 1
ATOM 1490 C C . SER A 1 180 ? 13.933 10.745 -29.052 1.00 89.62 180 SER A C 1
ATOM 1492 O O . SER A 1 180 ? 14.042 11.083 -30.233 1.00 89.62 180 SER A O 1
ATOM 1494 N N . ASN A 1 181 ? 13.275 9.627 -28.702 1.00 90.38 181 ASN A N 1
ATOM 1495 C CA . ASN A 1 181 ? 12.719 8.651 -29.652 1.00 90.38 181 ASN A CA 1
ATOM 1496 C C . ASN A 1 181 ? 11.580 9.201 -30.530 1.00 90.38 181 ASN A C 1
ATOM 1498 O O . ASN A 1 181 ? 11.188 8.554 -31.507 1.00 90.38 181 ASN A O 1
ATOM 1502 N N . ILE A 1 182 ? 11.067 10.397 -30.222 1.00 91.75 182 ILE A N 1
ATOM 1503 C CA . ILE A 1 182 ? 10.142 11.135 -31.094 1.00 91.75 182 ILE A CA 1
ATOM 1504 C C . ILE A 1 182 ? 10.821 11.450 -32.438 1.00 91.75 182 ILE A C 1
ATOM 1506 O O . ILE A 1 182 ? 10.182 11.390 -33.488 1.00 91.75 182 ILE A O 1
ATOM 1510 N N . GLN A 1 183 ? 12.130 11.732 -32.430 1.00 93.88 183 GLN A N 1
ATOM 1511 C CA . GLN A 1 183 ? 12.888 12.004 -33.647 1.00 93.88 183 GLN A CA 1
ATOM 1512 C C . GLN A 1 183 ? 13.320 10.694 -34.328 1.00 93.88 183 GLN A C 1
ATOM 1514 O O . GLN A 1 183 ? 13.949 9.839 -33.697 1.00 93.88 183 GLN A O 1
ATOM 1519 N N . PRO A 1 184 ? 13.073 10.525 -35.641 1.00 91.69 184 PRO A N 1
ATOM 1520 C CA . PRO A 1 184 ? 13.330 9.260 -36.330 1.00 91.69 184 PRO A CA 1
ATOM 1521 C C . PRO A 1 184 ? 14.818 8.888 -36.389 1.00 91.69 184 PRO A C 1
ATOM 1523 O O . PRO A 1 184 ? 15.146 7.701 -36.374 1.00 91.69 184 PRO A O 1
ATOM 1526 N N . HIS A 1 185 ? 15.718 9.876 -36.437 1.00 92.31 185 HIS A N 1
ATOM 1527 C CA . HIS A 1 185 ? 17.165 9.644 -36.452 1.00 92.31 185 HIS A CA 1
ATOM 1528 C C . HIS A 1 185 ? 17.672 9.131 -35.094 1.00 92.31 185 HIS A C 1
ATOM 1530 O O . HIS A 1 185 ? 18.318 8.085 -35.035 1.00 92.31 185 HIS A O 1
ATOM 1536 N N . ALA A 1 186 ? 17.309 9.814 -34.002 1.00 91.31 186 ALA A N 1
ATOM 1537 C CA . ALA A 1 186 ? 17.651 9.404 -32.638 1.00 91.31 186 ALA A CA 1
ATOM 1538 C C . ALA A 1 186 ? 17.061 8.027 -32.294 1.00 91.31 186 ALA A C 1
ATOM 1540 O O . ALA A 1 186 ? 17.773 7.156 -31.799 1.00 91.31 186 ALA A O 1
ATOM 1541 N N . ARG A 1 187 ? 15.804 7.768 -32.684 1.00 92.31 187 ARG A N 1
ATOM 1542 C CA . ARG A 1 187 ? 15.157 6.459 -32.507 1.00 92.31 187 ARG A CA 1
ATOM 1543 C C . ARG A 1 187 ? 15.945 5.321 -33.157 1.00 92.31 187 ARG A C 1
ATOM 1545 O O . ARG A 1 187 ? 16.117 4.272 -32.546 1.00 92.31 187 ARG A O 1
ATOM 1552 N N . ARG A 1 188 ? 16.430 5.500 -34.393 1.00 92.94 188 ARG A N 1
ATOM 1553 C CA . ARG A 1 188 ? 17.230 4.470 -35.086 1.00 92.94 188 ARG A CA 1
ATOM 1554 C C . ARG A 1 188 ? 18.556 4.205 -34.372 1.00 92.94 188 ARG A C 1
ATOM 1556 O O . ARG A 1 188 ? 18.929 3.043 -34.229 1.00 92.94 188 ARG A O 1
ATOM 1563 N N . ALA A 1 189 ? 19.230 5.252 -33.895 1.00 91.56 189 ALA A N 1
ATOM 1564 C CA . ALA A 1 189 ? 20.461 5.117 -33.119 1.00 91.56 189 ALA A CA 1
ATO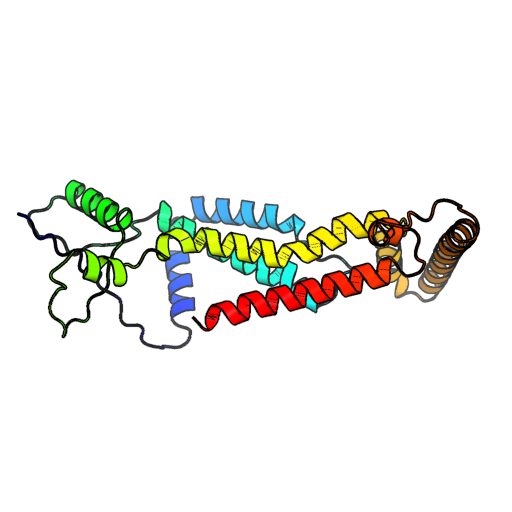M 1565 C C . ALA A 1 189 ? 20.223 4.371 -31.792 1.00 91.56 189 ALA A C 1
ATOM 1567 O O . ALA A 1 189 ? 20.959 3.433 -31.480 1.00 91.56 189 ALA A O 1
ATOM 1568 N N . ASN A 1 190 ? 19.151 4.710 -31.069 1.00 92.44 190 ASN A N 1
ATOM 1569 C CA . ASN A 1 190 ? 18.766 4.054 -29.816 1.00 92.44 190 ASN A CA 1
ATOM 1570 C C . ASN A 1 190 ? 18.389 2.580 -30.025 1.00 92.44 190 ASN A C 1
ATOM 1572 O O . ASN A 1 190 ? 18.861 1.721 -29.284 1.00 92.44 190 ASN A O 1
ATOM 1576 N N . ILE A 1 191 ? 17.613 2.256 -31.069 1.00 92.62 191 ILE A N 1
ATOM 1577 C CA . ILE A 1 191 ? 17.286 0.863 -31.428 1.00 92.62 191 ILE A CA 1
ATOM 1578 C C . ILE A 1 191 ? 18.560 0.073 -31.742 1.00 92.62 191 ILE A C 1
ATOM 1580 O O . ILE A 1 191 ? 18.718 -1.052 -31.268 1.00 92.62 191 ILE A O 1
ATOM 1584 N N . HIS A 1 192 ? 19.488 0.655 -32.507 1.00 93.38 192 HIS A N 1
ATOM 1585 C CA . HIS A 1 192 ? 20.750 -0.004 -32.829 1.00 93.38 192 HIS A CA 1
ATOM 1586 C C . HIS A 1 192 ? 21.584 -0.262 -31.565 1.00 93.38 192 HIS A C 1
ATOM 1588 O O . HIS A 1 192 ? 22.004 -1.397 -31.332 1.00 93.38 192 HIS A O 1
ATOM 1594 N N . GLY A 1 193 ? 21.751 0.748 -30.703 1.00 90.69 193 GLY A N 1
ATOM 1595 C CA . GLY A 1 193 ? 22.441 0.612 -29.417 1.00 90.69 193 GLY A CA 1
ATOM 1596 C C . GLY A 1 193 ? 21.810 -0.450 -28.512 1.00 90.69 193 GLY A C 1
ATOM 1597 O O . GLY A 1 193 ? 22.515 -1.303 -27.970 1.00 90.69 193 GLY A O 1
ATOM 1598 N N . LEU A 1 194 ? 20.477 -0.467 -28.422 1.00 91.94 194 LEU A N 1
ATOM 1599 C CA . LEU A 1 194 ? 19.731 -1.457 -27.650 1.00 91.94 194 LEU A CA 1
ATOM 1600 C C . LEU A 1 194 ? 19.920 -2.876 -28.206 1.00 91.94 194 LEU A C 1
ATOM 1602 O O . LEU A 1 194 ? 20.199 -3.802 -27.446 1.00 91.94 194 LEU A O 1
ATOM 1606 N N . SER A 1 195 ? 19.826 -3.051 -29.527 1.00 91.50 195 SER A N 1
ATOM 1607 C CA . SER A 1 195 ? 20.009 -4.352 -30.182 1.00 91.50 195 SER A CA 1
ATOM 1608 C C . SER A 1 195 ? 21.423 -4.913 -29.989 1.00 91.50 195 SER A C 1
ATOM 1610 O O . SER A 1 195 ? 21.584 -6.111 -29.740 1.00 91.50 195 SER A O 1
ATOM 1612 N N . ALA A 1 196 ? 22.444 -4.049 -30.020 1.00 90.50 196 ALA A N 1
ATOM 1613 C CA . ALA A 1 196 ? 23.829 -4.420 -29.753 1.00 90.50 196 ALA A CA 1
ATOM 1614 C C . ALA A 1 196 ? 24.026 -4.825 -28.283 1.00 90.50 196 ALA A C 1
ATOM 1616 O O . ALA A 1 196 ? 24.668 -5.840 -28.003 1.00 90.50 196 ALA A O 1
ATOM 1617 N N . HIS A 1 197 ? 23.422 -4.082 -27.348 1.00 88.00 197 HIS A N 1
ATOM 1618 C CA . HIS A 1 197 ? 23.451 -4.407 -25.922 1.00 88.00 197 HIS A CA 1
ATOM 1619 C C . HIS A 1 197 ? 22.780 -5.760 -25.634 1.00 88.00 197 HIS A C 1
ATOM 1621 O O . HIS A 1 197 ? 23.399 -6.624 -25.013 1.00 88.00 197 HIS A O 1
ATOM 1627 N N . LEU A 1 198 ? 21.562 -5.993 -26.141 1.00 87.62 198 LEU A N 1
ATOM 1628 C CA . LEU A 1 198 ? 20.855 -7.271 -25.986 1.00 87.62 198 LEU A CA 1
ATOM 1629 C C . LEU A 1 198 ? 21.636 -8.431 -26.612 1.00 87.62 198 LEU A C 1
ATOM 1631 O O . LEU A 1 198 ? 21.821 -9.463 -25.971 1.00 87.62 198 LEU A O 1
ATOM 1635 N N . SER A 1 199 ? 22.149 -8.252 -27.832 1.00 87.75 199 SER A N 1
ATOM 1636 C CA . SER A 1 199 ? 22.930 -9.287 -28.522 1.00 87.75 199 SER A CA 1
ATOM 1637 C C . SER A 1 199 ? 24.196 -9.662 -27.749 1.00 87.75 199 SER A C 1
ATOM 1639 O O . SER A 1 199 ? 24.541 -10.840 -27.672 1.00 87.75 199 SER A O 1
ATOM 1641 N N . SER A 1 200 ? 24.872 -8.684 -27.137 1.00 85.25 200 SER A N 1
ATOM 1642 C CA . SER A 1 200 ? 26.036 -8.922 -26.275 1.00 85.25 200 SER A CA 1
ATOM 1643 C C . SER A 1 200 ? 25.665 -9.737 -25.029 1.00 85.25 200 SER A C 1
ATOM 1645 O O . SER A 1 200 ? 26.315 -10.740 -24.721 1.00 85.25 200 SER A O 1
ATOM 1647 N N . VAL A 1 201 ? 24.569 -9.364 -24.359 1.00 82.31 201 VAL A N 1
ATOM 1648 C CA . VAL A 1 201 ? 24.060 -10.054 -23.162 1.00 82.31 201 VAL A CA 1
ATOM 1649 C C . VAL A 1 201 ? 23.666 -11.499 -23.473 1.00 82.31 201 VAL A C 1
ATOM 1651 O O . VAL A 1 201 ? 24.081 -12.415 -22.759 1.00 82.31 201 VAL A O 1
ATOM 1654 N N . PHE A 1 202 ? 22.922 -11.725 -24.558 1.00 79.75 202 PHE A N 1
ATOM 1655 C CA . PHE A 1 202 ? 22.531 -13.067 -24.981 1.00 79.75 202 PHE A CA 1
ATOM 1656 C C . PHE A 1 202 ? 23.744 -13.902 -25.384 1.00 79.75 202 PHE A C 1
ATOM 1658 O O . PHE A 1 202 ? 23.903 -15.019 -24.900 1.00 79.75 202 PHE A O 1
ATOM 1665 N N . LYS A 1 203 ? 24.666 -13.360 -26.189 1.00 80.44 203 LYS A N 1
ATOM 1666 C CA . LYS A 1 203 ? 25.881 -14.077 -26.612 1.00 80.44 203 LYS A CA 1
ATOM 1667 C C . LYS A 1 203 ? 26.752 -14.502 -25.431 1.00 80.44 203 LYS A C 1
ATOM 1669 O O . LYS A 1 203 ? 27.350 -15.576 -25.475 1.00 80.44 203 LYS A O 1
ATOM 1674 N N . HIS A 1 204 ? 26.833 -13.678 -24.386 1.00 73.50 204 HIS A N 1
ATOM 1675 C CA . HIS A 1 204 ? 27.500 -14.050 -23.144 1.00 73.50 204 HIS A CA 1
ATOM 1676 C C . HIS A 1 204 ? 26.747 -15.198 -22.456 1.00 73.50 204 HIS A C 1
ATOM 1678 O O . HIS A 1 204 ? 27.337 -16.240 -22.195 1.00 73.50 204 HIS A O 1
ATOM 1684 N N . ARG A 1 205 ? 25.433 -15.074 -22.238 1.00 68.19 205 ARG A N 1
ATOM 1685 C CA . ARG A 1 205 ? 24.628 -16.099 -21.548 1.00 68.19 205 ARG A CA 1
ATOM 1686 C C . ARG A 1 205 ? 24.584 -17.455 -22.259 1.00 68.19 205 ARG A C 1
ATOM 1688 O O . ARG A 1 205 ? 24.844 -18.461 -21.602 1.00 68.19 205 ARG A O 1
ATOM 1695 N N . PHE A 1 206 ? 24.390 -17.485 -23.578 1.00 65.19 206 PHE A N 1
ATOM 1696 C CA . PHE A 1 206 ? 24.382 -18.728 -24.360 1.00 65.19 206 PHE A CA 1
ATOM 1697 C C . PHE A 1 206 ? 25.713 -19.490 -24.267 1.00 65.19 206 PHE A C 1
ATOM 1699 O O . PHE A 1 206 ? 25.711 -20.716 -24.219 1.00 65.19 206 PHE A O 1
ATOM 1706 N N . LYS A 1 207 ? 26.855 -18.787 -24.178 1.00 62.53 207 LYS A N 1
ATOM 1707 C CA . LYS A 1 207 ? 28.172 -19.422 -23.982 1.00 62.53 207 LYS A CA 1
ATOM 1708 C C . LYS A 1 207 ? 28.348 -20.030 -22.587 1.00 62.53 207 LYS A C 1
ATOM 1710 O O . LYS A 1 207 ? 29.034 -21.039 -22.454 1.00 62.53 207 LYS A O 1
ATOM 1715 N N . PHE A 1 208 ? 27.749 -19.429 -21.557 1.00 60.22 208 PHE A N 1
ATOM 1716 C CA . PHE A 1 208 ? 27.787 -19.953 -20.186 1.00 60.22 208 PHE A CA 1
ATOM 1717 C C . PHE A 1 208 ? 26.796 -21.110 -19.964 1.00 60.22 208 PHE A C 1
ATOM 1719 O O . PHE A 1 208 ? 27.087 -22.009 -19.177 1.00 60.22 208 PHE A O 1
ATOM 1726 N N . GLY A 1 209 ? 2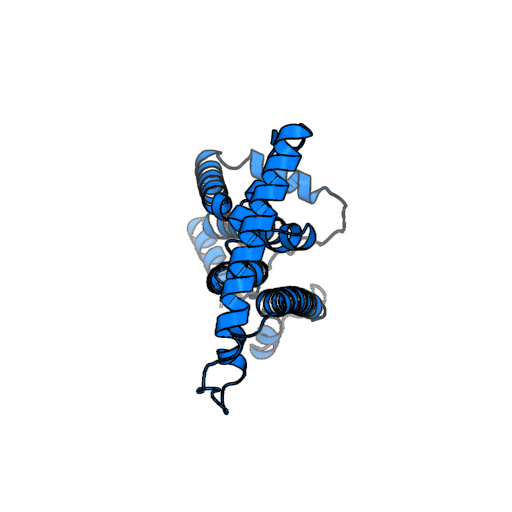5.655 -21.125 -20.663 1.00 56.53 209 GLY A N 1
ATOM 1727 C CA . GLY A 1 209 ? 24.616 -22.155 -20.524 1.00 56.53 209 GLY A CA 1
ATOM 1728 C C . GLY A 1 209 ? 25.025 -23.559 -20.992 1.00 56.53 209 GLY A C 1
ATOM 1729 O O . GLY A 1 209 ? 24.466 -24.547 -20.524 1.00 56.53 209 GLY A O 1
ATOM 1730 N N . THR A 1 210 ? 26.027 -23.675 -21.867 1.00 53.75 210 THR A N 1
ATOM 1731 C CA . THR A 1 210 ? 26.445 -24.952 -22.472 1.00 53.75 210 THR A CA 1
ATOM 1732 C C . THR A 1 210 ? 27.555 -25.703 -21.724 1.00 53.75 210 THR A C 1
ATOM 1734 O O . THR A 1 210 ? 27.923 -26.788 -22.163 1.00 53.75 210 THR A O 1
ATOM 1737 N N . GLY A 1 211 ? 28.118 -25.174 -20.625 1.00 52.06 211 GLY A N 1
ATOM 1738 C CA . GLY A 1 211 ? 29.422 -25.656 -20.132 1.00 52.06 211 GLY A CA 1
ATOM 1739 C C . GLY A 1 211 ? 29.689 -25.676 -18.623 1.00 52.06 211 GLY A C 1
ATOM 1740 O O . GLY A 1 211 ? 30.843 -25.481 -18.253 1.00 52.06 211 GLY A O 1
ATOM 1741 N N . HIS A 1 212 ? 28.706 -25.910 -17.739 1.00 53.69 212 HIS A N 1
ATOM 1742 C CA . HIS A 1 212 ? 28.993 -26.075 -16.298 1.00 53.69 212 HIS A CA 1
ATOM 1743 C C . HIS A 1 212 ? 28.527 -27.430 -15.714 1.00 53.69 212 HIS A C 1
ATOM 1745 O O . HIS A 1 212 ? 27.359 -27.783 -15.878 1.00 53.69 212 HIS A O 1
ATOM 1751 N N . PRO A 1 213 ? 29.392 -28.174 -14.985 1.00 52.72 213 PRO A N 1
ATOM 1752 C CA . PRO A 1 213 ? 29.109 -29.532 -14.501 1.00 52.72 213 PRO A CA 1
ATOM 1753 C C . PRO A 1 213 ? 28.281 -29.612 -13.206 1.00 52.72 213 PRO A C 1
ATOM 1755 O O . PRO A 1 213 ? 27.776 -30.682 -12.875 1.00 52.72 213 PRO A O 1
ATOM 1758 N N . ASN A 1 214 ? 28.076 -28.514 -12.472 1.00 52.12 214 ASN A N 1
ATOM 1759 C CA . ASN A 1 214 ? 27.374 -28.574 -11.180 1.00 52.12 214 ASN A CA 1
ATOM 1760 C C . ASN A 1 214 ? 25.890 -28.217 -11.314 1.00 52.12 214 ASN A C 1
ATOM 1762 O O . ASN A 1 214 ? 25.433 -27.166 -10.865 1.00 52.12 214 ASN A O 1
ATOM 1766 N N . HIS A 1 215 ? 25.113 -29.115 -11.919 1.00 50.66 215 HIS A N 1
ATOM 1767 C CA . HIS A 1 215 ? 23.666 -29.124 -11.724 1.00 50.66 215 HIS A CA 1
ATOM 1768 C C . HIS A 1 215 ? 23.398 -29.717 -10.332 1.00 50.66 215 HIS A C 1
ATOM 1770 O O . HIS A 1 215 ? 23.439 -30.935 -10.164 1.00 50.66 215 HIS A O 1
ATOM 1776 N N . HIS A 1 216 ? 23.163 -28.888 -9.308 1.00 49.66 216 HIS A N 1
ATOM 1777 C CA . HIS A 1 216 ? 22.707 -29.395 -8.010 1.00 49.66 216 HIS A CA 1
ATOM 1778 C C . HIS A 1 216 ? 21.398 -30.172 -8.213 1.00 49.66 216 HIS A C 1
ATOM 1780 O O . HIS A 1 216 ? 20.345 -29.597 -8.475 1.00 49.66 216 HIS A O 1
ATOM 1786 N N . ARG A 1 217 ? 21.484 -31.504 -8.114 1.00 50.12 217 ARG A N 1
ATOM 1787 C CA . ARG A 1 217 ? 20.391 -32.452 -8.393 1.00 50.12 217 ARG A CA 1
ATOM 1788 C C . ARG A 1 217 ? 19.201 -32.302 -7.437 1.00 50.12 217 ARG A C 1
ATOM 1790 O O . ARG A 1 217 ? 18.102 -32.715 -7.779 1.00 50.12 217 ARG A O 1
ATOM 1797 N N . PHE A 1 218 ? 19.436 -31.719 -6.259 1.00 46.78 218 PHE A N 1
ATOM 1798 C CA . PHE A 1 218 ? 18.484 -31.672 -5.148 1.00 46.78 218 PHE A CA 1
ATOM 1799 C C . PHE A 1 218 ? 17.739 -30.330 -5.030 1.00 46.78 218 PHE A C 1
ATOM 1801 O O . PHE A 1 218 ? 16.530 -30.314 -4.832 1.00 46.78 218 PHE A O 1
ATOM 1808 N N . PHE A 1 219 ? 18.414 -29.194 -5.247 1.00 45.81 219 PHE A N 1
ATOM 1809 C CA . PHE A 1 219 ? 17.802 -27.859 -5.169 1.00 45.81 219 PHE A CA 1
ATOM 1810 C C . PHE A 1 219 ? 17.655 -27.216 -6.550 1.00 45.81 219 PHE A C 1
ATOM 1812 O O . PHE A 1 219 ? 18.318 -26.236 -6.890 1.00 45.81 219 PHE A O 1
ATOM 1819 N N . ARG A 1 220 ? 16.749 -27.771 -7.361 1.00 50.28 220 ARG A N 1
ATOM 1820 C CA . ARG A 1 220 ? 16.503 -27.309 -8.738 1.00 50.28 220 ARG A CA 1
ATOM 1821 C C . ARG A 1 220 ? 16.024 -25.851 -8.811 1.00 50.28 220 ARG A C 1
ATOM 1823 O O . ARG A 1 220 ? 16.335 -25.164 -9.778 1.00 50.28 220 ARG A O 1
ATOM 1830 N N . PHE A 1 221 ? 15.344 -25.360 -7.771 1.00 52.09 221 PHE A N 1
ATOM 1831 C CA . PHE A 1 221 ? 14.881 -23.970 -7.695 1.00 52.09 221 PHE A CA 1
ATOM 1832 C C . PHE A 1 221 ? 16.027 -22.962 -7.482 1.00 52.09 221 PHE A C 1
ATOM 1834 O O . PHE A 1 221 ? 15.975 -21.862 -8.017 1.00 52.09 221 PHE A O 1
ATOM 1841 N N . LEU A 1 222 ? 17.114 -23.329 -6.790 1.00 51.44 222 LEU A N 1
ATOM 1842 C CA . LEU A 1 222 ? 18.292 -22.454 -6.645 1.00 51.44 222 LEU A CA 1
ATOM 1843 C C . LEU A 1 222 ? 19.082 -22.319 -7.962 1.00 51.44 222 LEU A C 1
ATOM 1845 O O . LEU A 1 222 ? 19.828 -21.359 -8.146 1.00 51.44 222 LEU A O 1
ATOM 1849 N N . ASN A 1 223 ? 18.855 -23.229 -8.916 1.00 50.78 223 ASN A N 1
ATOM 1850 C CA . ASN A 1 223 ? 19.407 -23.181 -10.271 1.00 50.78 223 ASN A CA 1
ATOM 1851 C C . ASN A 1 223 ? 18.573 -22.350 -11.267 1.00 50.78 223 ASN A C 1
ATOM 1853 O O . ASN A 1 223 ? 18.964 -22.242 -12.431 1.00 50.78 223 ASN A O 1
ATOM 1857 N N . LEU A 1 224 ? 17.483 -21.699 -10.831 1.00 55.75 224 LEU A N 1
ATOM 1858 C CA . LEU A 1 224 ? 16.679 -20.788 -11.665 1.00 55.75 224 LEU A CA 1
ATOM 1859 C C . LEU A 1 224 ? 17.522 -19.676 -12.312 1.00 55.75 224 LEU A C 1
ATOM 1861 O O . LEU A 1 224 ? 17.227 -19.258 -13.427 1.00 55.75 224 LEU A O 1
ATOM 1865 N N . ARG A 1 225 ? 18.615 -19.247 -11.664 1.00 53.66 225 ARG A N 1
ATOM 1866 C CA . ARG A 1 225 ? 19.514 -18.184 -12.151 1.00 53.66 225 ARG A CA 1
ATOM 1867 C C . ARG A 1 225 ? 20.183 -18.490 -13.502 1.00 53.66 225 ARG A C 1
ATOM 1869 O O . ARG A 1 225 ? 20.559 -17.557 -14.210 1.00 53.66 225 ARG A O 1
ATOM 1876 N N . PHE A 1 226 ? 20.328 -19.770 -13.852 1.00 54.91 226 PHE A N 1
ATOM 1877 C CA . PHE A 1 226 ? 21.006 -20.232 -15.070 1.00 54.91 226 PHE A CA 1
ATOM 1878 C C . PHE A 1 226 ? 20.049 -20.571 -16.220 1.00 54.91 226 PHE A C 1
ATOM 1880 O O . PHE A 1 226 ? 20.507 -20.934 -17.299 1.00 54.91 226 PHE A O 1
ATOM 1887 N N . TYR A 1 227 ? 18.735 -20.453 -16.013 1.00 59.69 227 TYR A N 1
ATOM 1888 C CA . TYR A 1 227 ? 17.758 -20.704 -17.068 1.00 59.69 227 TYR A CA 1
ATOM 1889 C C . TYR A 1 227 ? 17.618 -19.471 -17.974 1.00 59.69 227 TYR A C 1
ATOM 1891 O O . TYR A 1 227 ? 17.462 -18.349 -17.487 1.00 59.69 227 TYR A O 1
ATOM 1899 N N . GLU A 1 228 ? 17.627 -19.683 -19.293 1.00 63.19 228 GLU A N 1
ATOM 1900 C CA . GLU A 1 228 ? 17.385 -18.659 -20.330 1.00 63.19 228 GLU A CA 1
ATOM 1901 C C . GLU A 1 228 ? 16.096 -17.851 -20.056 1.00 63.19 228 GLU A C 1
ATOM 1903 O O . GLU A 1 228 ? 16.046 -16.647 -20.285 1.00 63.19 228 GLU A O 1
ATOM 1908 N N . ALA A 1 229 ? 15.085 -18.493 -19.458 1.00 72.44 229 ALA A N 1
ATOM 1909 C CA . ALA A 1 229 ? 13.782 -17.910 -19.130 1.00 72.44 229 ALA A CA 1
ATOM 1910 C C . ALA A 1 229 ? 13.630 -17.429 -17.666 1.00 72.44 229 ALA A C 1
ATOM 1912 O O . ALA A 1 229 ? 12.506 -17.268 -17.195 1.00 72.44 229 ALA A O 1
ATOM 1913 N N . TYR A 1 230 ? 14.724 -17.214 -16.918 1.00 80.38 230 TYR A N 1
ATOM 1914 C CA . TYR A 1 230 ? 14.671 -16.798 -15.502 1.00 80.38 230 TYR A CA 1
ATOM 1915 C C . TYR A 1 230 ? 13.784 -15.569 -15.262 1.00 80.38 230 TYR A C 1
ATOM 1917 O O . TYR A 1 230 ? 12.921 -15.592 -14.388 1.00 80.38 230 TYR A O 1
ATOM 1925 N N . LEU A 1 231 ? 13.991 -14.508 -16.049 1.00 82.25 231 LEU A N 1
ATOM 1926 C CA . LEU A 1 231 ? 13.265 -13.246 -15.894 1.00 82.25 231 LEU A CA 1
ATOM 1927 C C . LEU A 1 231 ? 11.762 -13.434 -16.152 1.00 82.25 231 LEU A C 1
ATOM 1929 O O . LEU A 1 231 ? 10.939 -12.884 -15.426 1.00 82.25 231 LEU A O 1
ATOM 1933 N N . THR A 1 232 ? 11.408 -14.262 -17.138 1.00 85.38 232 THR A N 1
ATOM 1934 C CA . THR A 1 232 ? 10.018 -14.591 -17.478 1.00 85.38 232 THR A CA 1
ATOM 1935 C C . THR A 1 232 ? 9.339 -15.383 -16.363 1.00 85.38 232 THR A C 1
ATOM 1937 O O . THR A 1 232 ? 8.237 -15.033 -15.952 1.00 85.38 232 THR A O 1
ATOM 1940 N N . TRP A 1 233 ? 9.998 -16.414 -15.824 1.00 85.94 233 TRP A N 1
ATOM 1941 C CA . TRP A 1 233 ? 9.465 -17.187 -14.696 1.00 85.94 233 TRP A CA 1
ATOM 1942 C C . TRP A 1 233 ? 9.327 -16.351 -13.427 1.00 85.94 233 TRP A C 1
ATOM 1944 O O . TRP A 1 233 ? 8.333 -16.485 -12.717 1.00 85.94 233 TRP A O 1
ATOM 1954 N N . LEU A 1 234 ? 10.295 -15.470 -13.162 1.00 87.69 234 LEU A N 1
ATOM 1955 C CA . LEU A 1 234 ? 10.222 -14.521 -12.057 1.00 87.69 234 LEU A CA 1
ATOM 1956 C C . LEU A 1 234 ? 8.993 -13.620 -12.208 1.00 87.69 234 LEU A C 1
ATOM 1958 O O . LEU A 1 234 ? 8.204 -13.516 -11.276 1.00 87.69 234 LEU A O 1
ATOM 1962 N N . TYR A 1 235 ? 8.793 -13.029 -13.388 1.00 88.69 235 TYR A N 1
ATOM 1963 C CA . TYR A 1 235 ? 7.654 -12.154 -13.659 1.00 88.69 235 TYR A CA 1
ATOM 1964 C C . TYR A 1 235 ? 6.311 -12.881 -13.484 1.00 88.69 235 TYR A C 1
ATOM 1966 O O . TYR A 1 235 ? 5.438 -12.390 -12.771 1.00 88.69 235 TYR A O 1
ATOM 1974 N N . ILE A 1 236 ? 6.163 -14.090 -14.042 1.00 90.75 236 ILE A N 1
ATOM 1975 C CA . ILE A 1 236 ? 4.950 -14.909 -13.865 1.00 90.75 236 ILE A CA 1
ATOM 1976 C C . ILE A 1 236 ? 4.719 -15.233 -12.380 1.00 90.75 236 ILE A C 1
ATOM 1978 O O . ILE A 1 236 ? 3.591 -15.138 -11.900 1.00 90.75 236 ILE A O 1
ATOM 1982 N N . GLY A 1 237 ? 5.779 -15.565 -11.637 1.00 90.88 237 GLY A N 1
ATOM 1983 C CA . GLY A 1 237 ? 5.704 -15.816 -10.197 1.00 90.88 237 GLY A CA 1
ATOM 1984 C C . GLY A 1 237 ? 5.223 -14.600 -9.401 1.00 90.88 237 GLY A C 1
ATOM 1985 O O . GLY A 1 237 ? 4.378 -14.745 -8.522 1.00 90.88 237 GLY A O 1
ATOM 1986 N N . ILE A 1 238 ? 5.693 -13.395 -9.742 1.00 91.44 238 ILE A N 1
ATOM 1987 C CA . ILE A 1 238 ? 5.230 -12.145 -9.121 1.00 91.44 238 ILE A CA 1
ATOM 1988 C C . ILE A 1 238 ? 3.753 -11.882 -9.423 1.00 91.44 238 ILE A C 1
ATOM 1990 O O . ILE A 1 238 ? 2.998 -11.542 -8.513 1.00 91.44 238 ILE A O 1
ATOM 1994 N N . LYS A 1 239 ? 3.305 -12.088 -10.667 1.00 91.12 239 LYS A N 1
ATOM 1995 C CA . LYS A 1 239 ? 1.883 -11.935 -11.024 1.00 91.12 239 LYS A CA 1
ATOM 1996 C C . LYS A 1 239 ? 0.993 -12.932 -10.288 1.00 91.12 239 LYS A C 1
ATOM 1998 O O . LYS A 1 239 ? -0.076 -12.558 -9.813 1.00 91.12 239 LYS A O 1
ATOM 2003 N N . LEU A 1 240 ? 1.448 -14.176 -10.138 1.00 92.12 240 LEU A N 1
ATOM 2004 C CA . LEU A 1 240 ? 0.746 -15.174 -9.337 1.00 92.12 240 LEU A CA 1
ATOM 2005 C C . LEU A 1 240 ? 0.688 -14.763 -7.861 1.00 92.12 240 LEU A C 1
ATOM 2007 O O . LEU A 1 240 ? -0.353 -14.918 -7.233 1.00 92.12 240 LEU A O 1
ATOM 2011 N N . LEU A 1 241 ? 1.762 -14.185 -7.318 1.00 91.56 241 L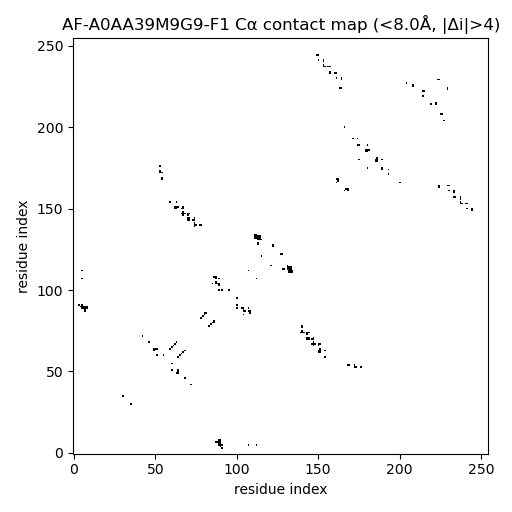EU A N 1
ATOM 2012 C CA . LEU A 1 241 ? 1.781 -13.684 -5.943 1.00 91.56 241 LEU A CA 1
ATOM 2013 C C . LEU A 1 241 ? 0.790 -12.527 -5.734 1.00 91.56 241 LEU A C 1
ATOM 2015 O O . LEU A 1 241 ? 0.096 -12.507 -4.721 1.00 91.56 241 LEU A O 1
ATOM 2019 N N . PHE A 1 242 ? 0.669 -11.606 -6.698 1.00 90.38 242 PHE A N 1
ATOM 2020 C CA . PHE A 1 242 ? -0.379 -10.579 -6.678 1.00 90.38 242 PHE A CA 1
ATOM 2021 C C . PHE A 1 242 ? -1.782 -11.196 -6.688 1.00 90.38 242 PHE A C 1
ATOM 2023 O O . PHE A 1 242 ? -2.618 -10.802 -5.880 1.00 90.38 242 PHE A O 1
ATOM 2030 N N . LEU A 1 243 ? -2.026 -12.189 -7.551 1.00 90.06 243 LEU A N 1
ATOM 2031 C CA . LEU A 1 243 ? -3.319 -12.872 -7.629 1.00 90.06 243 LEU A CA 1
ATOM 2032 C C . LEU A 1 243 ? -3.673 -13.563 -6.305 1.00 90.06 243 LEU A C 1
ATOM 2034 O O . LEU A 1 243 ? -4.772 -13.382 -5.794 1.00 90.06 243 LEU A O 1
ATOM 2038 N N . VAL A 1 244 ? -2.733 -14.315 -5.728 1.00 91.44 244 VAL A N 1
ATOM 2039 C CA . VAL A 1 244 ? -2.923 -14.989 -4.436 1.00 91.44 244 VAL A CA 1
ATOM 2040 C C . VAL A 1 244 ? -3.208 -13.975 -3.333 1.00 91.44 244 VAL A C 1
ATOM 2042 O O . VAL A 1 244 ? -4.101 -14.200 -2.526 1.00 91.44 244 VAL A O 1
ATOM 2045 N N . ASN A 1 245 ? -2.501 -12.847 -3.309 1.00 90.75 245 ASN A N 1
ATOM 2046 C CA . ASN A 1 245 ? -2.725 -11.808 -2.310 1.00 90.75 245 ASN A CA 1
ATOM 2047 C C . ASN A 1 245 ? -4.141 -11.209 -2.401 1.00 90.75 245 ASN A C 1
ATOM 2049 O O . ASN A 1 245 ? -4.820 -11.084 -1.386 1.00 90.75 245 ASN A O 1
ATOM 2053 N N . VAL A 1 246 ? -4.616 -10.912 -3.614 1.00 88.31 246 VAL A N 1
ATOM 2054 C CA . VAL A 1 246 ? -5.990 -10.430 -3.828 1.00 88.31 246 VAL A CA 1
ATOM 2055 C C . VAL A 1 246 ? -7.017 -11.473 -3.388 1.00 88.31 246 VAL A C 1
ATOM 2057 O O . VAL A 1 246 ? -7.976 -11.120 -2.712 1.00 88.31 246 VAL A O 1
ATOM 2060 N N . LEU A 1 247 ? -6.808 -12.752 -3.716 1.00 89.25 247 LEU A N 1
ATOM 2061 C CA . LEU A 1 247 ? -7.717 -13.830 -3.313 1.00 89.25 247 LEU A CA 1
ATOM 2062 C C . LEU A 1 247 ? -7.766 -14.016 -1.793 1.00 89.25 247 LEU A C 1
ATOM 2064 O O . LEU A 1 247 ? -8.849 -14.170 -1.240 1.00 89.25 247 LEU A O 1
ATOM 2068 N N . LEU A 1 248 ? -6.611 -13.974 -1.122 1.00 87.44 248 LEU A N 1
ATOM 2069 C CA . LEU A 1 248 ? -6.533 -14.095 0.335 1.00 87.44 248 LEU A CA 1
ATOM 2070 C C . LEU A 1 248 ? -7.277 -12.953 1.027 1.00 87.44 248 LEU A C 1
ATOM 2072 O O . LEU A 1 248 ? -8.062 -13.205 1.935 1.00 87.44 248 LEU A O 1
ATOM 2076 N N . GLN A 1 249 ? -7.069 -11.714 0.578 1.00 82.06 249 GLN A N 1
ATOM 2077 C CA . GLN A 1 249 ? -7.750 -10.564 1.169 1.00 82.06 249 GLN A CA 1
ATOM 2078 C C . GLN A 1 249 ? -9.249 -10.554 0.855 1.00 82.06 249 GLN A C 1
ATOM 2080 O O . GLN A 1 249 ? -10.033 -10.283 1.751 1.00 82.06 249 GLN A O 1
ATOM 2085 N N . ALA A 1 250 ? -9.660 -10.939 -0.358 1.00 83.25 250 ALA A N 1
ATOM 2086 C CA . ALA A 1 250 ? -11.077 -11.049 -0.705 1.00 83.25 250 ALA A CA 1
ATOM 2087 C C . ALA A 1 250 ? -11.801 -12.141 0.103 1.00 83.25 250 ALA A C 1
ATOM 2089 O O . ALA A 1 250 ? -12.943 -11.955 0.496 1.00 83.25 250 ALA A O 1
ATOM 2090 N N . SER A 1 251 ? -11.139 -13.267 0.396 1.00 80.19 251 SER A N 1
ATOM 2091 C CA . SER A 1 251 ? -11.728 -14.339 1.217 1.00 80.19 251 SER A CA 1
ATOM 2092 C C . SER A 1 251 ? -11.864 -13.991 2.703 1.00 80.19 251 SER A C 1
ATOM 2094 O O . SER A 1 251 ? -12.556 -14.693 3.436 1.00 80.19 251 SER A O 1
ATOM 2096 N N . GLN A 1 252 ? -11.184 -12.936 3.157 1.00 66.69 252 GLN A N 1
ATOM 2097 C CA . GLN A 1 252 ? -11.251 -12.467 4.538 1.00 66.69 252 GLN A CA 1
ATOM 2098 C C . GLN A 1 252 ? -12.559 -11.704 4.813 1.00 66.69 252 GLN A C 1
ATOM 2100 O O . GLN A 1 252 ? -12.984 -11.661 5.961 1.00 66.69 252 GLN A O 1
ATOM 2105 N N . ASP A 1 253 ? -13.197 -11.141 3.778 1.00 55.78 253 ASP A N 1
ATOM 2106 C CA . ASP A 1 253 ? -14.425 -10.341 3.900 1.00 55.78 253 ASP A CA 1
ATOM 2107 C C . ASP A 1 253 ? -15.699 -11.199 4.083 1.00 55.78 253 ASP A C 1
ATOM 2109 O O . ASP A 1 253 ? -16.747 -10.669 4.446 1.00 55.78 253 ASP A O 1
ATOM 2113 N N . ASP A 1 254 ? -15.618 -12.517 3.852 1.00 43.69 254 ASP A N 1
ATOM 2114 C CA . ASP A 1 254 ? -16.750 -13.460 3.935 1.00 43.69 254 ASP A CA 1
ATOM 2115 C C . ASP A 1 254 ? -16.988 -14.044 5.353 1.00 43.69 254 ASP A C 1
ATOM 2117 O O . ASP A 1 254 ? -17.825 -14.939 5.509 1.00 43.69 254 ASP A O 1
ATOM 2121 N N . TRP A 1 255 ? -16.276 -13.564 6.384 1.00 36.56 255 TRP A N 1
ATOM 2122 C CA . TRP A 1 255 ? -16.373 -14.049 7.775 1.00 36.56 255 TRP A CA 1
ATOM 2123 C C . TRP A 1 255 ? -16.797 -12.971 8.774 1.00 36.56 255 TRP A C 1
ATOM 2125 O O . TRP A 1 255 ? -16.193 -11.875 8.769 1.00 36.56 255 TRP A O 1
#

Mean predicted aligned error: 13.31 Å

Nearest PDB structures (foldseek):
  5h1q-assembly1_A  TM=7.315E-01  e=1.451E-06  Caenorhabditis elegans
  6kfh-assembly1_C  TM=7.783E-01  e=1.805E-05  Caenorhabditis elegans

Secondary structure (DSSP, 8-state):
---------PPP----SSHHHHHHHHHHHHS-HHHHHHHHHHHHHHHGGGPPPTT--HHHIIIIIIIHHHHHHHHHHHHHHHHSS-S------TT--HHHHHHHHHHHHHSPEE---TTSPPP-SHHHHHTTEE-HHHHHHHHHHHHHHHHHHHHHHHHHHHGGG---HHHHHHHHS-GGGGSHHHHHHHHHHHHHHHHHHHHHHHHHHT------SS-TTGGGGGSTTHHHHHHHHHHHHHHHHHHHH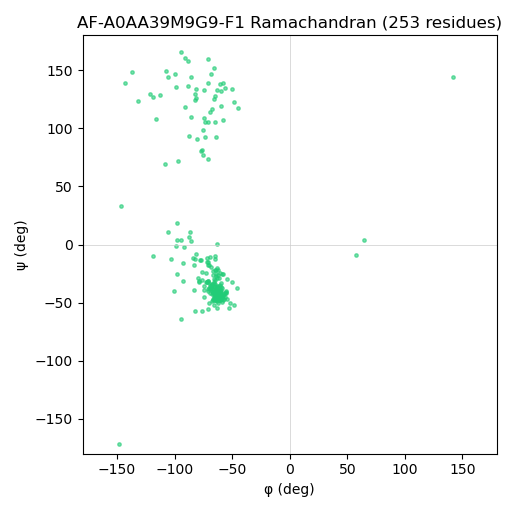HHHTT-

Foldseek 3Di:
DDPQPQDFPDPPPDDDPPVVVVVVVVVVVPPDCPPVVVVVVVLVVVLVVVDDALPDDPVLCCQLRVLLSVLLVVLVVLVCPVPVHQPGFGDGDPVDDPVNRSVVSVVPLVDWAFDDDPPDDDDDDPVVRVVRTDDVSVCSSVVSNVLSCLSNVLVVLCVVCVVLLVPPVRVLSCLVPPPCCVDVVSVVVSVVVSVVSVVVVVVVLVVVLPDDDDPPPPCNVVVLSNDPCSNVVSVVVSVVSNVVSVVVVVVVVVD